Protein AF-A0A6J7PKW9-F1 (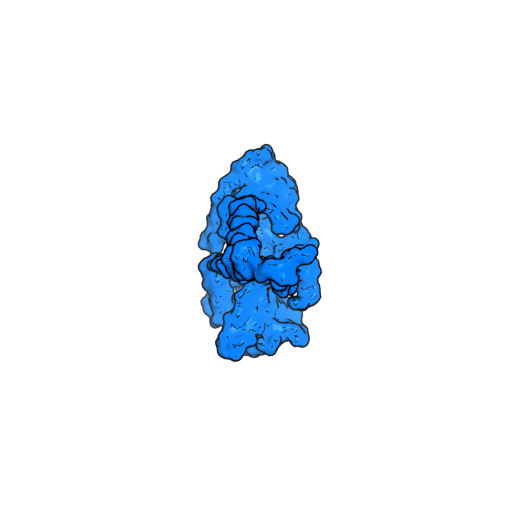afdb_monomer_lite)

Sequence (231 aa):
MPAFVASLATTDARPKTLVIRQEGPELNYFVSRGTDLALGEPDVVVPMPPELEDAIVGALSGTALTSSRIIGGYGIKYLFVKNPADPNLVRTIDGIGGFTRSSSTSSGVIWRVLAANPRVAMIASDGKISTLPSGSIGAQGEVETIGKISLGEKSDSGWKLLLNGQPVEISHNSNGVPQFILTEPGAINLLHDGTKRRALVSLELIALLAVIVLSLPAGRRRSEVPIEELV

pLDDT: mean 86.14, std 12.92, range [38.25, 97.31]

Foldseek 3Di:
DPPVQLVCCPDQLQAKEWEWEDDDPDIDIDIDSNDDDDVPDPPPCPDDQVLLVCLVVCQQVLNDQCSLVLCLLLRHFKYWYFPPHDPVSVVSNVPHPQWDWDDQDPGTTMTTGHPRARQKWDQAPVRDTDGFGADPFWGKDWFQGWFKIWGSHQDDPQKWKAFVNHTFDWDADPSRTIMTGGPHTTIMIIGGRCPVVVVVVVVVVVVVVVVVVVPPPDDDDPVRDPPVPVD

Radius of gyration: 23.97 Å; chains: 1; bounding box: 43×84×47 Å

Secondary structure (DSSP, 8-state):
--HHHHHHTTSTT--EEEEEEEETTEEEEEEE-SS---BTB--S--PPPHHHHHHHHHHHHT--TTHHHHHHHTTEEEEEEESSPPHHHHHHHHHSTTEEEEEEETTEEEEEETTPPPSEEEEETT--EEEPPEETTEEEEEESS-EEEEESS---TTEEEEETTEEE-EEE-TTS-EEEEESS-EEEEEEE--HHHHHHHHHHHHHHHHHHHHHSPPPPPGGGS-GGG--

Organism: NCBI:txid449393

Structure (mmCIF, N/CA/C/O backbone):
data_AF-A0A6J7PKW9-F1
#
_entry.id   AF-A0A6J7PKW9-F1
#
loop_
_atom_site.group_PDB
_atom_site.id
_atom_site.type_symbol
_atom_site.label_atom_id
_atom_site.label_alt_id
_atom_site.label_comp_id
_atom_site.label_asym_id
_atom_site.label_entity_id
_atom_site.label_seq_id
_atom_site.pdbx_PDB_ins_code
_atom_site.Cartn_x
_atom_site.Cartn_y
_atom_site.Cartn_z
_atom_site.occupancy
_atom_site.B_iso_or_equiv
_atom_site.auth_seq_id
_atom_site.auth_comp_id
_atom_site.auth_asym_id
_atom_site.auth_atom_id
_atom_site.pdbx_PDB_model_num
ATOM 1 N N . MET A 1 1 ? -14.266 -10.239 6.291 1.00 64.06 1 MET A N 1
ATOM 2 C CA . MET A 1 1 ? -14.031 -8.849 5.838 1.00 64.06 1 MET A CA 1
ATOM 3 C C . MET A 1 1 ? -15.228 -8.401 5.014 1.00 64.06 1 MET A C 1
ATOM 5 O O . MET A 1 1 ? -15.958 -9.263 4.540 1.00 64.06 1 MET A O 1
ATOM 9 N N . PRO A 1 2 ? -15.492 -7.095 4.838 1.00 64.00 2 PRO A N 1
ATOM 10 C CA . PRO A 1 2 ? -16.559 -6.658 3.938 1.00 64.00 2 PRO A CA 1
ATOM 11 C C . PRO A 1 2 ? -16.291 -7.094 2.487 1.00 64.00 2 PRO A C 1
ATOM 13 O O . PRO A 1 2 ? -15.166 -6.958 2.004 1.00 64.00 2 PRO A O 1
ATOM 16 N N . ALA A 1 3 ? -17.327 -7.548 1.773 1.00 67.06 3 ALA A N 1
ATOM 17 C CA . ALA A 1 3 ? -17.211 -8.101 0.416 1.00 67.06 3 ALA A CA 1
ATOM 18 C C . ALA A 1 3 ? -16.567 -7.137 -0.604 1.00 67.06 3 ALA A C 1
ATOM 20 O O . ALA A 1 3 ? -15.826 -7.566 -1.487 1.00 67.06 3 ALA A O 1
ATOM 21 N N . PHE A 1 4 ? -16.785 -5.825 -0.458 1.00 67.88 4 PHE A N 1
ATOM 22 C CA . PHE A 1 4 ? -16.190 -4.836 -1.361 1.00 67.88 4 PHE A CA 1
ATOM 23 C C . PHE A 1 4 ? -14.653 -4.799 -1.255 1.00 67.88 4 PHE A C 1
ATOM 25 O O . PHE A 1 4 ? -13.983 -4.621 -2.269 1.00 67.88 4 PHE A O 1
ATOM 32 N N . VAL A 1 5 ? -14.072 -5.025 -0.069 1.00 68.69 5 VAL A N 1
ATOM 33 C CA . VAL A 1 5 ? -12.608 -5.025 0.093 1.00 68.69 5 VAL A CA 1
ATOM 34 C C . VAL A 1 5 ? -11.979 -6.216 -0.624 1.00 68.69 5 VAL A C 1
ATOM 36 O O . VAL A 1 5 ? -10.939 -6.067 -1.263 1.00 68.69 5 VAL A O 1
ATOM 39 N N . ALA A 1 6 ? -12.642 -7.373 -0.583 1.00 69.06 6 ALA A N 1
ATOM 40 C CA . ALA A 1 6 ? -12.185 -8.564 -1.289 1.00 69.06 6 ALA A CA 1
ATOM 41 C C . ALA A 1 6 ? -12.185 -8.367 -2.812 1.00 69.06 6 ALA A C 1
ATOM 43 O O . ALA A 1 6 ? -11.213 -8.711 -3.477 1.00 69.06 6 ALA A O 1
ATOM 44 N N . SER A 1 7 ? -13.214 -7.713 -3.363 1.00 67.94 7 SER A N 1
ATOM 45 C CA . SER A 1 7 ? -13.258 -7.391 -4.800 1.00 67.94 7 SER A CA 1
ATOM 46 C C . SER A 1 7 ? -12.187 -6.389 -5.254 1.00 67.94 7 SER A C 1
ATOM 48 O O . SER A 1 7 ? -11.799 -6.373 -6.417 1.00 67.94 7 SER A O 1
ATOM 50 N N . LEU A 1 8 ? -11.675 -5.547 -4.350 1.00 67.94 8 LEU A N 1
ATOM 51 C CA . LEU A 1 8 ? -10.641 -4.568 -4.691 1.00 67.94 8 LEU A CA 1
ATOM 52 C C . LEU A 1 8 ? -9.255 -5.214 -4.809 1.00 67.94 8 LEU A C 1
ATOM 54 O O . LEU A 1 8 ? -8.433 -4.766 -5.609 1.00 67.94 8 LEU A O 1
ATOM 58 N N . ALA A 1 9 ? -9.006 -6.296 -4.072 1.00 67.62 9 ALA A N 1
ATOM 59 C CA . ALA A 1 9 ? -7.747 -7.039 -4.086 1.00 67.62 9 ALA A CA 1
ATOM 60 C C . ALA A 1 9 ? -7.401 -7.696 -5.428 1.00 67.62 9 ALA A C 1
ATOM 62 O O . ALA A 1 9 ? -6.235 -8.036 -5.663 1.00 67.62 9 ALA A O 1
ATOM 63 N N . THR A 1 10 ? -8.406 -7.885 -6.285 1.00 70.06 10 THR A N 1
ATOM 64 C CA . THR A 1 10 ? -8.284 -8.499 -7.613 1.00 70.06 10 THR A CA 1
ATOM 65 C C . THR A 1 10 ? -8.104 -7.473 -8.733 1.00 70.06 10 THR A C 1
ATOM 67 O O . THR A 1 10 ? -7.928 -7.867 -9.878 1.00 70.06 10 THR A O 1
ATOM 70 N N . THR A 1 11 ? -8.151 -6.170 -8.429 1.00 77.00 11 THR A N 1
ATOM 71 C CA . THR A 1 11 ? -7.876 -5.098 -9.404 1.00 77.00 11 THR A CA 1
ATOM 72 C C . THR A 1 11 ? -6.376 -4.924 -9.625 1.00 77.00 11 THR A C 1
ATOM 74 O O . THR A 1 11 ? -5.604 -5.177 -8.710 1.00 77.00 11 THR A O 1
ATOM 77 N N . ASP A 1 12 ? -5.948 -4.391 -10.770 1.00 76.75 12 ASP A N 1
ATOM 78 C CA . ASP A 1 12 ? -4.523 -4.158 -11.082 1.00 76.75 12 ASP A CA 1
ATOM 79 C C . ASP A 1 12 ? -3.773 -3.334 -10.018 1.00 76.75 12 ASP A C 1
ATOM 81 O O . ASP A 1 12 ? -2.596 -3.576 -9.729 1.00 76.75 12 ASP A O 1
ATOM 85 N N . ALA A 1 13 ? -4.480 -2.388 -9.388 1.00 78.31 13 ALA A N 1
ATOM 86 C CA . ALA A 1 13 ? -3.946 -1.514 -8.347 1.00 78.31 13 ALA A CA 1
ATOM 87 C C . ALA A 1 13 ? -3.726 -2.215 -6.993 1.00 78.31 13 ALA A C 1
ATOM 89 O O . ALA A 1 13 ? -2.980 -1.685 -6.167 1.00 78.31 13 ALA A O 1
ATOM 90 N N . ARG A 1 14 ? -4.394 -3.358 -6.755 1.00 83.00 14 ARG A N 1
ATOM 91 C CA . ARG A 1 14 ? -4.343 -4.193 -5.535 1.00 83.00 14 ARG A CA 1
ATOM 92 C C . ARG A 1 14 ? -4.202 -3.394 -4.230 1.00 83.00 14 ARG A C 1
ATOM 94 O O . ARG A 1 14 ? -3.231 -3.592 -3.494 1.00 83.00 14 ARG A O 1
ATOM 101 N N . PRO A 1 15 ? -5.131 -2.463 -3.942 1.00 85.44 15 PRO A N 1
ATOM 102 C CA . PRO A 1 15 ? -5.038 -1.608 -2.769 1.00 85.44 15 PRO A CA 1
ATOM 103 C C . PRO A 1 15 ? -5.080 -2.414 -1.470 1.00 85.44 15 PRO A C 1
ATOM 105 O O . PRO A 1 15 ? -5.837 -3.378 -1.345 1.00 85.44 15 PRO A O 1
ATOM 108 N N . LYS A 1 16 ? -4.328 -1.957 -0.467 1.00 90.88 16 LYS A N 1
ATOM 109 C CA . LYS A 1 16 ? -4.417 -2.485 0.897 1.00 90.88 16 LYS A CA 1
ATOM 110 C C . LYS A 1 16 ? -5.485 -1.753 1.702 1.00 90.88 16 LYS A C 1
ATOM 112 O O . LYS A 1 16 ? -5.825 -0.600 1.416 1.00 90.88 16 LYS A O 1
ATOM 117 N N . THR A 1 17 ? -5.984 -2.425 2.731 1.00 90.31 17 THR A N 1
ATOM 118 C CA . THR A 1 17 ? -6.939 -1.869 3.693 1.00 90.31 17 THR A CA 1
ATOM 119 C C . THR A 1 17 ? -6.381 -1.995 5.099 1.00 90.31 17 THR A C 1
ATOM 121 O O . THR A 1 17 ? -6.029 -3.093 5.518 1.00 90.31 17 THR A O 1
ATOM 124 N N . LEU A 1 18 ? -6.322 -0.887 5.833 1.00 92.75 18 LEU A N 1
ATOM 125 C CA . LEU A 1 18 ? -6.063 -0.901 7.267 1.00 92.75 18 LEU A CA 1
ATOM 126 C C . LEU A 1 18 ? -7.361 -1.271 7.982 1.00 92.75 18 LEU A C 1
ATOM 128 O O . LEU A 1 18 ? -8.346 -0.538 7.904 1.00 92.75 18 LEU A O 1
ATOM 132 N N . VAL A 1 19 ? -7.372 -2.417 8.646 1.00 91.06 19 VAL A N 1
ATOM 133 C CA . VAL A 1 19 ? -8.505 -2.893 9.435 1.00 91.06 19 VAL A CA 1
ATOM 134 C C . VAL A 1 19 ? -8.232 -2.576 10.894 1.00 91.06 19 VAL A C 1
ATOM 136 O O . VAL A 1 19 ? -7.174 -2.917 11.408 1.00 91.06 19 VAL A O 1
ATOM 139 N N . ILE A 1 20 ? -9.194 -1.933 11.546 1.00 92.00 20 ILE A N 1
ATOM 140 C CA . ILE A 1 20 ? -9.132 -1.519 12.945 1.00 92.00 20 ILE A CA 1
ATOM 141 C C . ILE A 1 20 ? -10.295 -2.183 13.675 1.00 92.00 20 ILE A C 1
ATOM 143 O O . ILE A 1 20 ? -11.435 -2.190 13.198 1.00 92.00 20 ILE A O 1
ATOM 147 N N . ARG A 1 21 ? -10.003 -2.753 14.835 1.00 90.19 21 ARG A N 1
ATOM 148 C CA . ARG A 1 21 ? -10.955 -3.400 15.725 1.00 90.19 21 ARG A CA 1
ATOM 149 C C . ARG A 1 21 ? -10.722 -2.884 17.133 1.00 90.19 21 ARG A C 1
ATOM 151 O O . ARG A 1 21 ? -9.587 -2.7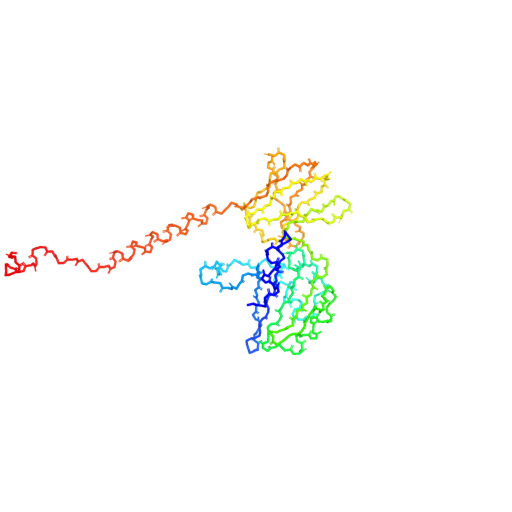65 17.573 1.00 90.19 21 ARG A O 1
ATOM 158 N N . GLN A 1 22 ? -11.811 -2.645 17.839 1.00 85.94 22 GLN A N 1
ATOM 159 C CA . GLN A 1 22 ? -11.770 -2.360 19.258 1.00 85.94 22 GLN A CA 1
ATOM 160 C C . GLN A 1 22 ? -12.078 -3.622 20.061 1.00 85.94 22 GLN A C 1
ATOM 162 O O . GLN A 1 22 ? -13.068 -4.306 19.789 1.00 85.94 22 GLN A O 1
ATOM 167 N N . GLU A 1 23 ? -11.229 -3.923 21.038 1.00 85.62 23 GLU A N 1
ATOM 168 C CA . GLU A 1 23 ? -11.392 -5.017 21.993 1.00 85.62 23 GLU A CA 1
ATOM 169 C C . GLU A 1 23 ? -11.310 -4.431 23.406 1.00 85.62 23 GLU A C 1
ATOM 171 O O . GLU A 1 23 ? -10.246 -4.256 23.991 1.00 85.62 23 GLU A O 1
ATOM 176 N N . GLY A 1 24 ? -12.470 -4.037 23.941 1.00 84.25 24 GLY A N 1
ATOM 177 C CA . GLY A 1 24 ? -12.539 -3.305 25.206 1.00 84.25 24 GLY A CA 1
ATOM 178 C C . GLY A 1 24 ? -11.855 -1.928 25.102 1.00 84.25 24 GLY A C 1
ATOM 179 O O . GLY A 1 24 ? -12.249 -1.136 24.239 1.00 84.25 24 GLY A O 1
ATOM 180 N N . PRO A 1 25 ? -10.879 -1.606 25.975 1.00 83.19 25 PRO A N 1
ATOM 181 C CA . PRO A 1 25 ? -10.115 -0.361 25.891 1.00 83.19 25 PRO A CA 1
ATOM 182 C C . PRO A 1 25 ? -8.997 -0.401 24.835 1.00 83.19 25 PRO A C 1
ATOM 184 O O . PRO A 1 25 ? -8.427 0.642 24.526 1.00 83.19 25 PRO A O 1
ATOM 187 N N . GLU A 1 26 ? -8.667 -1.576 24.294 1.00 86.00 26 GLU A N 1
ATOM 188 C CA . GLU A 1 26 ? -7.558 -1.751 23.359 1.00 86.00 26 GLU A CA 1
ATOM 189 C C . GLU A 1 26 ? -8.015 -1.606 21.902 1.00 86.00 26 GLU A C 1
ATOM 191 O O . GLU A 1 26 ? -9.120 -2.007 21.515 1.00 86.00 26 GLU A O 1
ATOM 196 N N . LEU A 1 27 ? -7.142 -1.025 21.076 1.00 88.19 27 LEU A N 1
ATOM 197 C CA . LEU A 1 27 ? -7.324 -0.909 19.633 1.00 88.19 27 LEU A CA 1
ATOM 198 C C . LEU A 1 27 ? -6.326 -1.819 18.925 1.00 88.19 27 LEU A C 1
ATOM 200 O O . LEU A 1 27 ? -5.127 -1.554 18.913 1.00 88.19 27 LEU A O 1
ATOM 204 N N . ASN A 1 28 ? -6.853 -2.848 18.271 1.00 89.31 28 ASN A N 1
ATOM 205 C CA . ASN A 1 28 ? -6.093 -3.776 17.451 1.00 89.31 28 ASN A CA 1
ATOM 206 C C . ASN A 1 28 ? -6.225 -3.384 15.981 1.00 89.31 28 ASN A C 1
ATOM 208 O O . ASN A 1 28 ? -7.318 -3.079 15.495 1.00 89.31 28 ASN A O 1
ATOM 212 N N . TYR A 1 29 ? -5.119 -3.396 15.243 1.00 90.06 29 TYR A N 1
ATOM 213 C CA . TYR A 1 29 ? -5.124 -3.055 13.827 1.00 90.06 29 TYR A CA 1
ATOM 214 C C . TYR A 1 29 ? -4.163 -3.922 13.022 1.00 90.06 29 TYR A C 1
ATOM 216 O O . TYR A 1 29 ? -3.139 -4.384 13.514 1.00 90.06 29 TYR A O 1
ATOM 224 N N . PHE A 1 30 ? -4.504 -4.138 11.754 1.00 87.56 30 PHE A N 1
ATOM 225 C CA . PHE A 1 30 ? -3.672 -4.875 10.808 1.00 87.56 30 PHE A CA 1
ATOM 226 C C . PHE A 1 30 ? -3.925 -4.401 9.377 1.00 87.56 30 PHE A C 1
ATOM 228 O O . PHE A 1 30 ? -4.963 -3.814 9.062 1.00 87.56 30 PHE A O 1
ATOM 235 N N . VAL A 1 31 ? -2.977 -4.667 8.480 1.00 88.81 31 VAL A N 1
ATOM 236 C CA . VAL A 1 31 ? -3.097 -4.309 7.062 1.00 88.81 31 VAL A CA 1
ATOM 237 C C . VAL A 1 31 ? -3.478 -5.545 6.255 1.00 88.81 31 VAL A C 1
ATOM 239 O O . VAL A 1 31 ? -2.692 -6.478 6.129 1.00 88.81 31 VAL A O 1
ATOM 242 N N . SER A 1 32 ? -4.669 -5.529 5.661 1.00 85.75 32 SER A N 1
ATOM 243 C CA . SER A 1 32 ? -5.166 -6.592 4.787 1.00 85.75 32 SER A CA 1
ATOM 244 C C . SER A 1 32 ? -4.953 -6.278 3.305 1.00 85.75 32 SER A C 1
ATOM 246 O O . SER A 1 32 ? -5.013 -5.124 2.867 1.00 85.75 32 SER A O 1
ATOM 248 N N . ARG A 1 33 ? -4.774 -7.342 2.516 1.00 79.56 33 ARG A N 1
ATOM 249 C CA . ARG A 1 33 ? -4.762 -7.335 1.045 1.00 79.56 33 ARG A CA 1
ATOM 250 C C . ARG A 1 33 ? -6.065 -7.858 0.438 1.00 79.56 33 ARG A C 1
ATOM 252 O O . ARG A 1 33 ? -6.061 -8.242 -0.722 1.00 79.56 33 ARG A O 1
ATOM 259 N N . GLY A 1 34 ? -7.151 -7.894 1.211 1.00 66.38 34 GLY A N 1
ATOM 260 C CA . GLY A 1 34 ? -8.497 -8.286 0.783 1.00 66.38 34 GLY A CA 1
ATOM 261 C C . GLY A 1 34 ? -8.799 -9.785 0.787 1.00 66.38 34 GLY A C 1
ATOM 262 O O . GLY A 1 34 ? -9.872 -10.172 0.335 1.00 66.38 34 GLY A O 1
ATOM 263 N N . THR A 1 35 ? -7.929 -10.622 1.348 1.00 59.19 35 THR A N 1
ATOM 264 C CA . THR A 1 35 ? -8.329 -11.943 1.850 1.00 59.19 35 THR A CA 1
ATOM 265 C C . THR A 1 35 ? -8.771 -11.824 3.309 1.00 59.19 35 THR A C 1
ATOM 267 O O . THR A 1 35 ? -8.283 -10.968 4.056 1.00 59.19 35 THR A O 1
ATOM 270 N N . ASP A 1 36 ? -9.758 -12.635 3.696 1.00 51.03 36 ASP A N 1
ATOM 271 C CA . ASP A 1 36 ? -9.995 -12.902 5.112 1.00 51.03 36 ASP A CA 1
ATOM 272 C C . ASP A 1 36 ? -8.804 -13.687 5.658 1.00 51.03 36 ASP A C 1
ATOM 274 O O . ASP A 1 36 ? -8.312 -14.572 4.962 1.00 51.03 36 ASP A O 1
ATOM 278 N N . LEU A 1 37 ? -8.365 -13.350 6.878 1.00 50.66 37 LEU A N 1
ATOM 279 C CA . LEU A 1 37 ? -7.307 -14.062 7.600 1.00 50.66 37 LEU A CA 1
ATOM 280 C C . LEU A 1 37 ? -7.593 -15.568 7.544 1.00 50.66 37 LEU A C 1
ATOM 282 O O . LEU A 1 37 ? -8.514 -16.054 8.204 1.00 50.66 37 LEU A O 1
ATOM 286 N N . ALA A 1 38 ? -6.835 -16.292 6.726 1.00 42.09 38 ALA A N 1
ATOM 287 C CA . ALA A 1 38 ? -6.933 -17.740 6.626 1.00 42.09 38 ALA A CA 1
ATOM 288 C C . ALA A 1 38 ? -5.864 -18.381 7.515 1.00 42.09 38 ALA A C 1
ATOM 290 O O . ALA A 1 38 ? -4.719 -17.932 7.555 1.00 42.09 38 ALA A O 1
ATOM 291 N N . LEU A 1 39 ? -6.221 -19.457 8.221 1.00 38.25 39 LEU A N 1
ATOM 292 C CA . LEU A 1 39 ? -5.254 -20.265 8.966 1.00 38.25 39 LEU A CA 1
ATOM 293 C C . LEU A 1 39 ? -4.167 -20.762 7.996 1.00 38.25 39 LEU A C 1
ATOM 295 O O . LEU A 1 39 ? -4.470 -21.471 7.038 1.00 38.25 39 LEU A O 1
ATOM 299 N N . GLY A 1 40 ? -2.914 -20.361 8.230 1.00 41.34 40 GLY A N 1
ATOM 300 C CA . GLY A 1 40 ? -1.774 -20.661 7.354 1.00 41.34 40 GLY A CA 1
ATOM 301 C C . GLY A 1 40 ? -1.336 -19.509 6.440 1.00 41.34 40 GLY A C 1
ATOM 302 O O . GLY A 1 40 ? -0.277 -19.611 5.816 1.00 41.34 40 GLY A O 1
ATOM 303 N N . GLU A 1 41 ? -2.072 -18.392 6.387 1.00 43.34 41 GLU A N 1
ATOM 304 C CA . GLU A 1 41 ? -1.477 -17.134 5.934 1.00 43.34 41 GLU A CA 1
ATOM 305 C C . GLU A 1 41 ? -0.403 -16.711 6.943 1.00 43.34 41 GLU A C 1
ATOM 307 O O . GLU A 1 41 ? -0.539 -16.962 8.143 1.00 43.34 41 GLU A O 1
ATOM 312 N N . PRO A 1 42 ? 0.705 -16.116 6.479 1.00 43.06 42 PRO A N 1
ATOM 313 C CA . PRO A 1 42 ? 1.801 -15.719 7.338 1.00 43.06 42 PRO A CA 1
ATOM 314 C C . PRO A 1 42 ? 1.409 -14.504 8.181 1.00 43.06 42 PRO A C 1
ATOM 316 O O . PRO A 1 42 ? 1.922 -13.412 7.968 1.00 43.06 42 PRO A O 1
ATOM 319 N N . ASP A 1 43 ? 0.561 -14.716 9.178 1.00 43.41 43 ASP A N 1
ATOM 320 C CA . ASP A 1 43 ? 0.387 -13.826 10.321 1.00 43.41 43 ASP A CA 1
ATOM 321 C C . ASP A 1 43 ? 1.474 -14.116 11.371 1.00 43.41 43 ASP A C 1
ATOM 323 O O . ASP A 1 43 ? 1.253 -14.223 12.572 1.00 43.41 43 ASP A O 1
ATOM 327 N N . VAL A 1 44 ? 2.699 -14.306 10.875 1.00 42.72 44 VAL A N 1
ATOM 328 C CA . VAL A 1 44 ? 3.908 -14.352 11.688 1.00 42.72 44 VAL A CA 1
ATOM 329 C C . VAL A 1 44 ? 4.518 -12.972 11.569 1.00 42.72 44 VAL A C 1
ATOM 331 O O . VAL A 1 44 ? 5.328 -12.731 10.676 1.00 42.72 44 VAL A O 1
ATOM 334 N N . VAL A 1 45 ? 4.011 -12.071 12.417 1.00 48.03 45 VAL A N 1
ATOM 335 C CA . VAL A 1 45 ? 4.619 -10.828 12.919 1.00 48.03 45 VAL A CA 1
ATOM 336 C C . VAL A 1 45 ? 5.810 -10.372 12.079 1.00 48.03 45 VAL A C 1
ATOM 338 O O . VAL A 1 45 ? 6.966 -10.443 12.491 1.00 48.03 45 VAL A O 1
ATOM 341 N N . VAL A 1 46 ? 5.539 -9.915 10.858 1.00 56.44 46 VAL A N 1
ATOM 342 C CA . VAL A 1 46 ? 6.508 -9.089 10.153 1.00 56.44 46 VAL A CA 1
ATOM 343 C C . VAL A 1 46 ? 6.344 -7.711 10.780 1.00 56.44 46 VAL A C 1
ATOM 345 O O . VAL A 1 46 ? 5.269 -7.133 10.613 1.00 56.44 46 VAL A O 1
ATOM 348 N N . PRO A 1 47 ? 7.358 -7.176 11.492 1.00 70.06 47 PRO A N 1
ATOM 349 C CA . PRO A 1 47 ? 7.205 -5.910 12.195 1.00 70.06 47 PRO A CA 1
ATOM 350 C C . PRO A 1 47 ? 6.730 -4.839 11.223 1.00 70.06 47 PRO A C 1
ATOM 352 O O . PRO A 1 47 ? 7.283 -4.727 10.115 1.00 70.06 47 PRO A O 1
ATOM 355 N N . MET A 1 48 ? 5.689 -4.105 11.605 1.00 84.81 48 MET A N 1
ATOM 356 C CA . MET A 1 48 ? 5.226 -2.973 10.822 1.00 84.81 48 MET A CA 1
ATOM 357 C C . MET A 1 48 ? 6.381 -1.967 10.696 1.00 84.81 48 MET A C 1
ATOM 359 O O . MET A 1 48 ? 7.168 -1.833 11.632 1.00 84.81 48 MET A O 1
ATOM 363 N N . PRO A 1 49 ? 6.564 -1.310 9.539 1.00 89.94 49 PRO A N 1
ATOM 364 C CA . PRO A 1 49 ? 7.519 -0.214 9.454 1.00 89.94 49 PRO A CA 1
ATOM 365 C C . PRO A 1 49 ? 7.185 0.842 10.521 1.00 89.94 49 PRO A C 1
ATOM 367 O O . PRO A 1 49 ? 6.014 1.233 10.580 1.00 89.94 49 PRO A O 1
ATOM 370 N N . PRO A 1 50 ? 8.154 1.304 11.333 1.00 91.62 50 PRO A N 1
ATOM 371 C CA . PRO A 1 50 ? 7.894 2.264 12.407 1.00 91.62 50 PRO A CA 1
ATOM 372 C C . PRO A 1 50 ? 7.174 3.521 11.915 1.00 91.62 50 PRO A C 1
ATOM 374 O O . PRO A 1 50 ? 6.231 3.988 12.536 1.00 91.62 50 PRO A O 1
ATOM 377 N N . GLU A 1 51 ? 7.525 4.011 10.724 1.00 92.88 51 GLU A N 1
ATOM 378 C CA . GLU A 1 51 ? 6.906 5.197 10.131 1.00 92.88 51 GLU A CA 1
ATOM 379 C C . GLU A 1 51 ? 5.426 4.976 9.789 1.00 92.88 51 GLU A C 1
ATOM 381 O O . GLU A 1 51 ? 4.618 5.904 9.854 1.00 92.88 51 GLU A O 1
ATOM 386 N N . LEU A 1 52 ? 5.059 3.750 9.398 1.00 93.62 52 LEU A N 1
ATOM 387 C CA . LEU A 1 52 ? 3.665 3.387 9.158 1.00 93.62 52 LEU A CA 1
ATOM 388 C C . LEU A 1 52 ? 2.911 3.225 10.479 1.00 93.62 52 LEU A C 1
ATOM 390 O O . LEU A 1 52 ? 1.770 3.671 10.577 1.00 93.62 52 LEU A O 1
ATOM 394 N N . GLU A 1 53 ? 3.540 2.598 11.468 1.00 92.75 53 GLU A N 1
ATOM 395 C CA . GLU A 1 53 ? 2.974 2.404 12.801 1.00 92.75 53 GLU A CA 1
ATOM 396 C C . GLU A 1 53 ? 2.669 3.750 13.472 1.00 92.75 53 GLU A C 1
ATOM 398 O O . GLU A 1 53 ? 1.521 4.008 13.836 1.00 92.75 53 GLU A O 1
ATOM 403 N N . ASP A 1 54 ? 3.641 4.662 13.495 1.00 93.75 54 ASP A N 1
ATOM 404 C CA . ASP A 1 54 ? 3.491 6.022 14.018 1.00 93.75 54 ASP A CA 1
ATOM 405 C C . ASP A 1 54 ? 2.384 6.793 13.292 1.00 93.75 54 ASP A C 1
ATOM 407 O O . ASP A 1 54 ? 1.572 7.483 13.913 1.00 93.75 54 ASP A O 1
ATOM 411 N N . ALA A 1 55 ? 2.295 6.654 11.965 1.00 95.00 55 ALA A N 1
ATOM 412 C CA . ALA A 1 55 ? 1.239 7.286 11.184 1.00 95.00 55 ALA A CA 1
ATOM 413 C C . ALA A 1 55 ? -0.151 6.728 11.523 1.00 95.00 55 ALA A C 1
ATOM 415 O O . ALA A 1 55 ? -1.121 7.491 11.556 1.00 95.00 55 ALA A O 1
ATOM 416 N N . ILE A 1 56 ? -0.265 5.421 11.773 1.00 94.75 56 ILE A N 1
ATOM 417 C CA . ILE A 1 56 ? -1.518 4.779 12.181 1.00 94.75 56 ILE A CA 1
ATOM 418 C C . ILE A 1 56 ? -1.901 5.238 13.581 1.00 94.75 56 ILE A C 1
ATOM 420 O O . ILE A 1 56 ? -3.000 5.756 13.754 1.00 94.75 56 ILE A O 1
ATOM 424 N N . VAL A 1 57 ? -1.003 5.136 14.560 1.00 93.69 57 VAL A N 1
ATOM 425 C CA . VAL A 1 57 ? -1.251 5.595 15.934 1.00 93.69 57 VAL A CA 1
ATOM 426 C C . VAL A 1 57 ? -1.615 7.081 15.950 1.00 93.69 57 VAL A C 1
ATOM 428 O O . VAL A 1 57 ? -2.593 7.483 16.585 1.00 93.69 57 VAL A O 1
ATOM 431 N N . GLY A 1 58 ? -0.901 7.901 15.180 1.00 93.31 58 GLY A N 1
ATOM 432 C CA . GLY A 1 58 ? -1.197 9.317 14.992 1.00 93.31 58 GLY A CA 1
ATOM 433 C C . GLY A 1 58 ? -2.580 9.582 14.384 1.00 93.31 58 GLY A C 1
ATOM 434 O O . GLY A 1 58 ? -3.262 10.521 14.795 1.00 93.31 58 GLY A O 1
ATOM 435 N N . ALA A 1 59 ? -3.037 8.734 13.455 1.00 93.44 59 ALA A N 1
ATOM 436 C CA . ALA A 1 59 ? -4.380 8.828 12.883 1.00 93.44 59 ALA A CA 1
ATOM 437 C C . ALA A 1 59 ? -5.467 8.394 13.874 1.00 93.44 59 ALA A C 1
ATOM 439 O O . ALA A 1 59 ? -6.515 9.024 13.965 1.00 93.44 59 ALA A O 1
ATOM 440 N N . LEU A 1 60 ? -5.234 7.323 14.631 1.00 91.81 60 LEU A N 1
ATOM 441 C CA . LEU A 1 60 ? -6.202 6.824 15.610 1.00 91.81 60 LEU A CA 1
ATOM 442 C C . LEU A 1 60 ? -6.341 7.773 16.809 1.00 91.81 60 LEU A C 1
ATOM 444 O O . LEU A 1 60 ? -7.424 7.892 17.376 1.00 91.81 60 LEU A O 1
ATOM 448 N N . SER A 1 61 ? -5.264 8.479 17.161 1.00 90.19 61 SER A N 1
ATOM 449 C CA . SER A 1 61 ? -5.236 9.474 18.242 1.00 90.19 61 SER A CA 1
ATOM 450 C C . SER A 1 61 ? -5.613 10.893 17.804 1.00 90.19 61 SER A C 1
ATOM 452 O O . SER A 1 61 ? -5.807 11.753 18.660 1.00 90.19 61 SER A O 1
ATOM 454 N N . GLY A 1 62 ? -5.720 11.170 16.499 1.00 87.31 62 GLY A N 1
ATOM 455 C CA . GLY A 1 62 ? -6.041 12.512 15.997 1.00 87.31 62 GLY A CA 1
ATOM 456 C C . GLY A 1 62 ? -4.886 13.514 16.053 1.00 87.31 62 GLY A C 1
ATOM 457 O O . GLY A 1 62 ? -5.116 14.712 15.913 1.00 87.31 62 GLY A O 1
ATOM 458 N N . THR A 1 63 ? -3.656 13.056 16.284 1.00 82.75 63 THR A N 1
ATOM 459 C CA . THR A 1 63 ? -2.505 13.923 16.588 1.00 82.75 63 THR A CA 1
ATOM 460 C C . THR A 1 63 ? -1.640 14.248 15.370 1.00 82.75 63 THR A C 1
ATOM 462 O O . THR A 1 63 ? -0.918 15.244 15.377 1.00 82.75 63 THR A O 1
ATOM 465 N N . ALA A 1 64 ? -1.708 13.443 14.306 1.00 76.19 64 ALA A N 1
ATOM 466 C CA . ALA A 1 64 ? -0.767 13.530 13.192 1.00 76.19 64 ALA A CA 1
ATOM 467 C C . ALA A 1 64 ? -1.392 14.090 11.901 1.00 76.19 64 ALA A C 1
ATOM 469 O O . ALA A 1 64 ? -2.256 13.486 11.267 1.00 76.19 64 ALA A O 1
ATOM 470 N N . LEU A 1 65 ? -0.871 15.241 11.458 1.00 79.38 65 LEU A N 1
ATOM 471 C CA . LEU A 1 65 ? -1.323 15.963 10.257 1.00 79.38 65 LEU A CA 1
ATOM 472 C C . LEU A 1 65 ? -0.954 15.266 8.934 1.00 79.38 65 LEU A C 1
ATOM 474 O O . LEU A 1 65 ? -1.538 15.562 7.894 1.00 79.38 65 LEU A O 1
ATOM 478 N N . THR A 1 66 ? 0.029 14.361 8.948 1.00 89.31 66 THR A N 1
ATOM 479 C CA . THR A 1 66 ? 0.582 13.712 7.745 1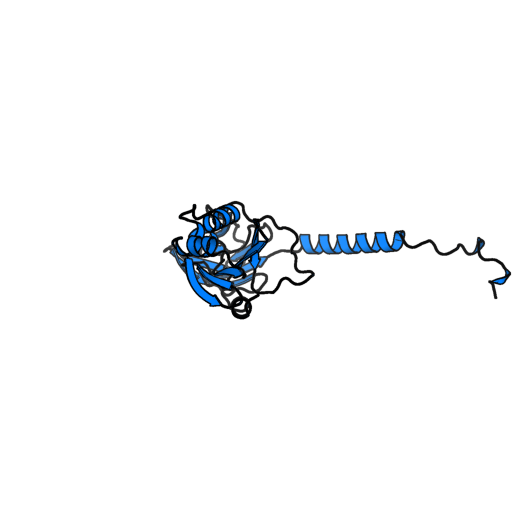.00 89.31 66 THR A CA 1
ATOM 480 C C . THR A 1 66 ? 0.216 12.232 7.618 1.00 89.31 66 THR A C 1
ATOM 482 O O . THR A 1 66 ? 0.632 11.590 6.648 1.00 89.31 66 THR A O 1
ATOM 485 N N . SER A 1 67 ? -0.588 11.688 8.540 1.00 94.06 67 SER A N 1
ATOM 486 C CA . SER A 1 67 ? -0.906 10.256 8.589 1.00 94.06 67 SER A CA 1
ATOM 487 C C . SER A 1 67 ? -1.493 9.721 7.292 1.00 94.06 67 SER A C 1
ATOM 489 O O . SER A 1 67 ? -1.050 8.686 6.799 1.00 94.06 67 SER A O 1
ATOM 491 N N . SER A 1 68 ? -2.449 10.436 6.695 1.00 94.06 68 SER A N 1
ATOM 492 C CA . SER A 1 68 ? -3.089 10.026 5.441 1.00 94.06 68 SER A CA 1
ATOM 493 C C . SER A 1 68 ? -2.082 9.893 4.296 1.00 94.06 68 SER A C 1
ATOM 495 O O . SER A 1 68 ? -2.139 8.925 3.538 1.00 94.06 68 SER A O 1
ATOM 497 N N . ARG A 1 69 ? -1.094 10.795 4.217 1.00 94.25 69 ARG A N 1
ATOM 498 C CA . ARG A 1 69 ? -0.026 10.746 3.209 1.00 94.25 69 ARG A CA 1
ATOM 499 C C . ARG A 1 69 ? 0.904 9.553 3.414 1.00 94.25 69 ARG A C 1
ATOM 501 O O . ARG A 1 69 ? 1.275 8.905 2.440 1.00 94.25 69 ARG A O 1
ATOM 508 N N . ILE A 1 70 ? 1.296 9.266 4.656 1.00 95.31 70 ILE A N 1
ATOM 509 C CA . ILE A 1 70 ? 2.194 8.142 4.962 1.00 95.31 70 ILE A CA 1
ATOM 510 C C . ILE A 1 70 ? 1.470 6.815 4.704 1.00 95.31 70 ILE A C 1
ATOM 512 O O . ILE A 1 70 ? 1.956 6.000 3.922 1.00 95.31 70 ILE A O 1
ATOM 516 N N . ILE A 1 71 ? 0.266 6.645 5.257 1.00 95.50 71 ILE A N 1
ATOM 517 C CA . ILE A 1 71 ? -0.588 5.462 5.062 1.00 95.50 71 ILE A CA 1
ATOM 518 C C . ILE A 1 71 ? -0.853 5.227 3.565 1.00 95.50 71 ILE A C 1
ATOM 520 O O . ILE A 1 71 ? -0.648 4.121 3.058 1.00 95.50 71 ILE A O 1
ATOM 524 N N . GLY A 1 72 ? -1.225 6.278 2.830 1.00 95.12 72 GLY A N 1
ATOM 525 C CA . GLY A 1 72 ? -1.440 6.219 1.385 1.00 95.12 72 GLY A CA 1
ATOM 526 C C . GLY A 1 72 ? -0.173 5.900 0.586 1.00 95.12 72 GLY A C 1
ATOM 527 O O . GLY A 1 72 ? -0.243 5.172 -0.405 1.00 95.12 72 GLY A O 1
ATOM 528 N N . GLY A 1 73 ? 0.994 6.378 1.027 1.00 94.44 73 GLY A N 1
ATOM 529 C CA . GLY A 1 73 ? 2.293 6.065 0.425 1.00 94.44 73 GLY A CA 1
ATOM 530 C C . GLY A 1 73 ? 2.664 4.585 0.536 1.00 94.44 73 GLY A C 1
ATOM 531 O O . GLY A 1 73 ? 3.248 4.026 -0.389 1.00 94.44 73 GLY A O 1
ATOM 532 N N . TYR A 1 74 ? 2.227 3.929 1.611 1.00 94.19 74 TYR A N 1
ATOM 533 C CA . TYR A 1 74 ? 2.316 2.481 1.785 1.00 94.19 74 TYR A CA 1
ATOM 534 C C . TYR A 1 74 ? 1.274 1.697 0.972 1.00 94.19 74 TYR A C 1
ATOM 536 O O . TYR A 1 74 ? 1.131 0.496 1.182 1.00 94.19 74 TYR A O 1
ATOM 544 N N . GLY A 1 75 ? 0.535 2.324 0.053 1.00 92.81 75 GLY A N 1
ATOM 545 C CA . GLY A 1 75 ? -0.458 1.656 -0.795 1.00 92.81 75 GLY A CA 1
ATOM 546 C C . GLY A 1 75 ? -1.746 1.261 -0.066 1.00 92.81 75 GLY A C 1
ATOM 547 O O . GLY A 1 75 ? -2.511 0.420 -0.550 1.00 92.81 75 GLY A O 1
ATOM 548 N N . ILE A 1 76 ? -1.985 1.823 1.122 1.00 94.12 76 ILE A N 1
ATOM 549 C CA . ILE A 1 76 ? -3.222 1.620 1.875 1.00 94.12 76 ILE A CA 1
ATOM 550 C C . ILE A 1 76 ? -4.238 2.647 1.384 1.00 94.12 76 ILE A C 1
ATOM 552 O O . ILE A 1 76 ? -4.110 3.844 1.625 1.00 94.12 76 ILE A O 1
ATOM 556 N N . LYS A 1 77 ? -5.260 2.168 0.675 1.00 93.50 77 LYS A N 1
ATOM 557 C CA . LYS A 1 77 ? -6.283 3.019 0.053 1.00 93.50 77 LYS A CA 1
ATOM 558 C C . LYS A 1 77 ? -7.530 3.164 0.913 1.00 93.50 77 LYS A C 1
ATOM 560 O O . LYS A 1 77 ? -8.297 4.107 0.712 1.00 93.50 77 LYS A O 1
ATOM 565 N N . TYR A 1 78 ? -7.735 2.248 1.856 1.00 92.88 78 TYR A N 1
ATOM 566 C CA . TYR A 1 78 ? -8.920 2.226 2.702 1.00 92.88 78 TYR A CA 1
ATOM 567 C C . TYR A 1 78 ? -8.570 2.010 4.168 1.00 92.88 78 TYR A C 1
ATOM 569 O O . TYR A 1 78 ? -7.657 1.252 4.494 1.00 92.88 78 TYR A O 1
ATOM 577 N N . LEU A 1 79 ? -9.340 2.652 5.039 1.00 93.94 79 LEU A N 1
ATOM 578 C CA . LEU A 1 79 ? -9.423 2.337 6.459 1.00 93.94 79 LEU A CA 1
ATOM 579 C C . LEU A 1 79 ? -10.794 1.720 6.709 1.00 93.94 79 LEU A C 1
ATOM 581 O O . LEU A 1 79 ? -11.797 2.207 6.185 1.00 93.94 79 LEU A O 1
ATOM 585 N N . PHE A 1 80 ? -10.839 0.671 7.514 1.00 9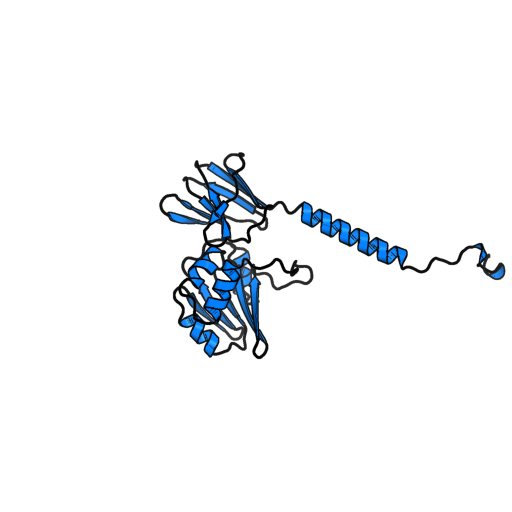2.31 80 PHE A N 1
ATOM 586 C CA . PHE A 1 80 ? -12.065 0.001 7.909 1.00 92.31 80 PHE A CA 1
ATOM 587 C C . PHE A 1 80 ? -12.077 -0.200 9.420 1.00 92.31 80 PHE A C 1
ATOM 589 O O . PHE A 1 80 ? -11.317 -1.013 9.940 1.00 92.31 80 PHE A O 1
ATOM 596 N N . VAL A 1 81 ? -12.961 0.515 10.115 1.00 92.88 81 VAL A N 1
ATOM 597 C CA . VAL A 1 81 ? -13.207 0.310 11.547 1.00 92.88 81 VAL A CA 1
ATOM 598 C C . VAL A 1 81 ? -14.380 -0.651 11.686 1.00 92.88 81 VAL A C 1
ATOM 600 O O . VAL A 1 81 ? -15.497 -0.346 11.259 1.00 92.88 81 VAL A O 1
ATOM 603 N N . LYS A 1 82 ? -14.119 -1.832 12.246 1.00 91.00 82 LYS A N 1
ATOM 604 C CA . LYS A 1 82 ? -15.114 -2.890 12.443 1.00 91.00 82 LYS A CA 1
ATOM 605 C C . LYS A 1 82 ? -16.061 -2.533 13.591 1.00 91.00 82 LYS A C 1
ATOM 607 O O . LYS A 1 82 ? -15.625 -2.020 14.615 1.00 91.00 82 LYS A O 1
ATOM 612 N N . ASN A 1 83 ? -17.342 -2.875 13.445 1.00 89.88 83 ASN A N 1
ATOM 613 C CA . ASN A 1 83 ? -18.309 -2.725 14.532 1.00 89.88 83 ASN A CA 1
ATOM 614 C C . ASN A 1 83 ? -18.077 -3.728 15.689 1.00 89.88 83 ASN A C 1
ATOM 616 O O . ASN A 1 83 ? -17.693 -4.872 15.416 1.00 89.88 83 ASN A O 1
ATOM 620 N N . PRO A 1 84 ? -18.383 -3.342 16.947 1.00 91.38 84 PRO A N 1
ATOM 621 C CA . PRO A 1 84 ? -18.870 -2.018 17.361 1.00 91.38 84 PRO A CA 1
ATOM 622 C C . PRO A 1 84 ? -17.750 -0.964 17.320 1.00 91.38 84 PRO A C 1
ATOM 624 O O . PRO A 1 84 ? -16.707 -1.143 17.937 1.00 91.38 84 PRO A O 1
ATOM 627 N N . ALA A 1 85 ? -17.963 0.118 16.567 1.00 88.31 85 ALA A N 1
ATOM 628 C CA . ALA A 1 85 ? -16.985 1.188 16.401 1.00 88.31 85 ALA A CA 1
ATOM 629 C C . ALA A 1 85 ? -17.246 2.299 17.428 1.00 88.31 85 ALA A C 1
ATOM 631 O O . ALA A 1 85 ? -18.363 2.819 17.477 1.00 88.31 85 ALA A O 1
ATOM 632 N N . ASP A 1 86 ? -16.236 2.691 18.211 1.00 91.62 86 ASP A N 1
ATOM 633 C CA . ASP A 1 86 ? -16.346 3.835 19.124 1.00 91.62 86 ASP A CA 1
ATOM 634 C C . ASP A 1 86 ? -16.663 5.131 18.347 1.00 91.62 86 ASP A C 1
ATOM 636 O O . ASP A 1 86 ? -15.889 5.534 17.468 1.00 91.62 86 ASP A O 1
ATOM 640 N N . PRO A 1 87 ? -17.778 5.822 18.663 1.00 92.25 87 PRO A N 1
ATOM 641 C CA . PRO A 1 87 ? -18.128 7.098 18.047 1.00 92.25 87 PRO A CA 1
ATOM 642 C C . PRO A 1 87 ? -17.034 8.170 18.147 1.00 92.25 87 PRO A C 1
ATOM 644 O O . PRO A 1 87 ? -16.945 9.025 17.263 1.00 92.25 87 PRO A O 1
ATOM 647 N N . ASN A 1 88 ? -16.205 8.142 19.196 1.00 92.62 88 ASN A N 1
ATOM 648 C CA . ASN A 1 88 ? -15.083 9.066 19.345 1.00 92.62 88 ASN A CA 1
ATOM 649 C C . ASN A 1 88 ? -14.001 8.778 18.307 1.00 92.62 88 ASN A C 1
ATOM 651 O O . ASN A 1 88 ? -13.623 9.689 17.577 1.00 92.62 88 ASN A O 1
ATOM 655 N N . LEU A 1 89 ? -13.582 7.516 18.163 1.00 92.81 89 LEU A N 1
ATOM 656 C CA . LEU A 1 89 ? -12.629 7.102 17.129 1.00 92.81 89 LEU A CA 1
ATOM 657 C C . LEU A 1 89 ? -13.127 7.472 15.725 1.00 92.81 89 LEU A C 1
ATOM 659 O O . LEU A 1 89 ? -12.386 8.013 14.906 1.00 92.81 89 LEU A O 1
ATOM 663 N N . VAL A 1 90 ? -14.406 7.217 15.458 1.00 94.12 90 VAL A N 1
ATOM 664 C CA . VAL A 1 90 ? -15.054 7.552 14.186 1.00 94.12 90 VAL A CA 1
ATOM 665 C C . VAL A 1 90 ? -14.975 9.061 13.903 1.00 94.12 90 VAL A C 1
ATOM 667 O O . VAL A 1 90 ? -14.624 9.456 12.790 1.00 94.12 90 VAL A O 1
ATOM 670 N N . ARG A 1 91 ? -15.255 9.905 14.906 1.00 93.31 91 ARG A N 1
ATOM 671 C CA . ARG A 1 91 ? -15.156 11.369 14.796 1.00 93.31 91 ARG A CA 1
ATOM 672 C C . ARG A 1 91 ? -13.706 11.838 14.635 1.00 93.31 91 ARG A C 1
ATOM 674 O O . ARG A 1 91 ? -13.465 12.771 13.874 1.00 93.31 91 ARG A O 1
ATOM 681 N N . THR A 1 92 ? -12.752 11.190 15.302 1.00 93.44 92 THR A N 1
ATOM 682 C CA . THR A 1 92 ? -11.318 11.477 15.159 1.00 93.44 92 THR A CA 1
ATOM 683 C C . THR A 1 92 ? -10.857 11.268 13.719 1.00 93.44 92 THR A C 1
ATOM 685 O O . THR A 1 92 ? -10.262 12.170 13.134 1.00 93.44 92 THR A O 1
ATOM 688 N N . ILE A 1 93 ? -11.193 10.127 13.107 1.00 93.38 93 ILE A N 1
ATOM 689 C CA . ILE A 1 93 ? -10.814 9.840 11.715 1.00 93.38 93 ILE A CA 1
ATOM 690 C C . ILE A 1 93 ? -11.508 10.804 10.741 1.00 93.38 93 ILE A C 1
ATOM 692 O O . ILE A 1 93 ? -10.871 11.265 9.795 1.00 93.38 93 ILE A O 1
ATOM 696 N N . ASP A 1 94 ? -12.779 11.154 10.976 1.00 92.69 94 ASP A N 1
ATOM 697 C CA . ASP A 1 94 ? -13.488 12.161 10.168 1.00 92.69 94 ASP A CA 1
ATOM 698 C C . ASP A 1 94 ? -12.825 13.547 10.219 1.00 92.69 94 ASP A C 1
ATOM 700 O O . ASP A 1 94 ? -12.908 14.300 9.250 1.00 92.69 94 ASP A O 1
ATOM 704 N N . GLY A 1 95 ? -12.198 13.895 11.347 1.00 91.38 95 GLY A N 1
ATOM 705 C CA . GLY A 1 95 ? -11.530 15.180 11.549 1.00 91.38 95 GLY A CA 1
ATOM 706 C C . GLY A 1 95 ? -10.148 15.284 10.900 1.00 91.38 95 GLY A C 1
ATOM 707 O O . GLY A 1 95 ? -9.626 16.390 10.758 1.00 91.38 95 GLY A O 1
ATOM 708 N N . ILE A 1 96 ? -9.545 14.164 10.491 1.00 90.94 96 ILE A N 1
ATOM 709 C CA . ILE A 1 96 ? -8.205 14.153 9.899 1.00 90.94 96 ILE A CA 1
ATOM 710 C C . ILE A 1 96 ? -8.275 14.398 8.390 1.00 90.94 96 ILE A C 1
ATOM 712 O O . ILE A 1 96 ? -8.921 13.676 7.627 1.00 90.94 96 ILE A O 1
ATOM 716 N N . GLY A 1 97 ? -7.508 15.389 7.934 1.00 90.81 97 GLY A N 1
ATOM 717 C CA . GLY A 1 97 ? -7.341 15.682 6.515 1.00 90.81 97 GLY A CA 1
ATOM 718 C C . GLY A 1 97 ? -6.770 14.499 5.721 1.00 90.81 97 GLY A C 1
ATOM 719 O O . GLY A 1 97 ? -5.828 13.820 6.134 1.00 90.81 97 GLY A O 1
ATOM 720 N N . GLY A 1 98 ? -7.320 14.266 4.529 1.00 92.31 98 GLY A N 1
ATOM 721 C CA . GLY A 1 98 ? -6.870 13.199 3.630 1.00 92.31 98 GLY A CA 1
ATOM 722 C C . GLY A 1 98 ? -7.566 11.850 3.832 1.00 92.31 98 GLY A C 1
ATOM 723 O O . GLY A 1 98 ? -7.329 10.938 3.040 1.00 92.31 98 GLY A O 1
ATOM 724 N N . PHE A 1 99 ? -8.468 11.727 4.808 1.00 94.50 99 PHE A N 1
ATOM 725 C CA . PHE A 1 99 ? -9.449 10.645 4.858 1.00 94.50 99 PHE A CA 1
ATOM 726 C C . PHE A 1 99 ? -10.827 11.164 4.453 1.00 94.50 99 PHE A C 1
ATOM 728 O O . PHE A 1 99 ? -11.234 12.268 4.798 1.00 94.50 99 PHE A O 1
ATOM 735 N N . THR A 1 100 ? -11.569 10.377 3.680 1.00 94.31 100 THR A N 1
ATOM 736 C CA . THR A 1 100 ? -12.944 10.714 3.292 1.00 94.31 100 THR A CA 1
ATOM 737 C C . THR A 1 100 ? -13.828 9.511 3.521 1.00 94.31 100 THR A C 1
ATOM 739 O O . THR A 1 100 ? -13.550 8.436 2.987 1.00 94.31 100 THR A O 1
ATOM 742 N N . ARG A 1 101 ? -14.900 9.676 4.300 1.00 92.75 101 ARG A N 1
ATOM 743 C CA . ARG A 1 101 ? -15.844 8.587 4.553 1.00 92.75 101 ARG A CA 1
ATOM 744 C C . ARG A 1 101 ? -16.431 8.094 3.230 1.00 92.75 101 ARG A C 1
ATOM 746 O O . ARG A 1 101 ? -16.977 8.870 2.453 1.00 92.75 101 ARG A O 1
ATOM 753 N N . SER A 1 102 ? -16.295 6.795 2.983 1.00 87.69 102 SER A N 1
ATOM 754 C CA . SER A 1 102 ? -16.797 6.131 1.780 1.00 87.69 102 SER A CA 1
ATOM 755 C C . SER A 1 102 ? -18.125 5.425 2.029 1.00 87.69 102 SER A C 1
ATOM 757 O O . SER A 1 102 ? -18.954 5.377 1.128 1.00 87.69 102 SER A O 1
ATOM 759 N N . SER A 1 103 ? -18.316 4.830 3.210 1.00 86.00 103 SER A N 1
ATOM 760 C CA . SER A 1 103 ? -19.547 4.121 3.573 1.00 86.00 103 SER A CA 1
ATOM 761 C C . SER A 1 103 ? -19.621 3.890 5.087 1.00 86.00 103 SER A C 1
ATOM 763 O O . SER A 1 103 ? -18.601 3.893 5.777 1.00 86.00 103 SER A O 1
ATOM 765 N N . SER A 1 104 ? -20.834 3.683 5.594 1.00 85.94 104 SER A N 1
ATOM 766 C CA . SER A 1 104 ? -21.119 3.219 6.950 1.00 85.94 104 SER A CA 1
ATOM 767 C C . SER A 1 104 ? -22.162 2.110 6.854 1.00 85.94 104 SER A C 1
ATOM 769 O O . SER A 1 104 ? -23.202 2.291 6.224 1.00 85.94 104 SER A O 1
ATOM 771 N N . THR A 1 105 ? -21.858 0.942 7.415 1.00 83.38 105 THR A N 1
ATOM 772 C CA . THR A 1 105 ? -22.673 -0.274 7.284 1.00 83.38 105 THR A CA 1
ATOM 773 C C . THR A 1 105 ? -22.835 -0.966 8.634 1.00 83.38 105 THR A C 1
ATOM 775 O O . THR A 1 105 ? -22.140 -0.649 9.599 1.00 83.38 105 THR A O 1
ATOM 778 N N . SER A 1 106 ? -23.682 -1.996 8.689 1.00 84.19 106 SER A N 1
ATOM 779 C CA . SER A 1 106 ? -23.788 -2.881 9.857 1.00 84.19 106 SER A CA 1
ATOM 780 C C . SER A 1 106 ? -22.469 -3.578 10.217 1.00 84.19 106 SER A C 1
ATOM 782 O O . SER A 1 106 ? -22.276 -3.964 11.367 1.00 84.19 106 SER A O 1
ATOM 784 N N . SER A 1 107 ? -21.531 -3.705 9.271 1.00 85.38 107 SER A N 1
ATOM 785 C CA . SER A 1 107 ? -20.221 -4.325 9.502 1.00 85.38 107 SER A CA 1
ATOM 786 C C . SER A 1 107 ? -19.170 -3.361 10.064 1.00 85.38 107 SER A C 1
ATOM 788 O O . SER A 1 107 ? -18.197 -3.819 10.668 1.00 85.38 107 SER A O 1
ATOM 790 N N . GLY A 1 108 ? -19.338 -2.053 9.855 1.00 90.88 108 GLY A N 1
ATOM 791 C CA . GLY A 1 108 ? -18.362 -1.034 10.235 1.00 90.88 108 GLY A CA 1
ATOM 792 C C . GLY A 1 108 ? -18.388 0.203 9.339 1.00 90.88 108 GLY A C 1
ATOM 793 O O . GLY A 1 108 ? -19.225 0.324 8.436 1.00 90.88 108 GLY A O 1
ATOM 794 N N . VAL A 1 109 ? -17.432 1.099 9.576 1.00 93.12 109 VAL A N 1
ATOM 795 C CA . VAL A 1 109 ? -17.271 2.382 8.876 1.00 93.12 109 VAL A CA 1
ATOM 796 C C . VAL A 1 109 ? -16.004 2.356 8.027 1.00 93.12 109 VAL A C 1
ATOM 798 O O . VAL A 1 109 ? -14.984 1.797 8.433 1.00 93.12 109 VAL A O 1
ATOM 801 N N . ILE A 1 110 ? -16.076 2.928 6.825 1.00 93.19 110 ILE A N 1
ATOM 802 C CA . ILE A 1 110 ? -15.004 2.874 5.829 1.00 93.19 110 ILE A CA 1
ATOM 803 C C . ILE A 1 110 ? -14.619 4.284 5.410 1.00 93.19 110 ILE A C 1
ATOM 805 O O . ILE A 1 110 ? -15.480 5.083 5.030 1.00 93.19 110 ILE A O 1
ATOM 809 N N . TRP A 1 111 ? -13.317 4.546 5.363 1.00 94.94 111 TRP A N 1
ATOM 810 C CA . TRP A 1 111 ? -12.742 5.757 4.790 1.00 94.94 111 TRP A CA 1
ATOM 811 C C . TRP A 1 111 ? -11.841 5.409 3.616 1.00 94.94 111 TRP A C 1
ATOM 813 O O . TRP A 1 111 ? -11.165 4.383 3.610 1.00 94.94 111 TRP A O 1
ATOM 823 N N . ARG A 1 112 ? -11.825 6.287 2.618 1.00 94.69 112 ARG A N 1
ATOM 824 C CA . ARG A 1 112 ? -10.856 6.290 1.528 1.00 94.69 112 ARG A CA 1
ATOM 825 C C . ARG A 1 112 ? -9.717 7.238 1.881 1.00 94.69 112 ARG A C 1
ATOM 827 O O . ARG A 1 112 ? -9.968 8.367 2.299 1.00 94.69 112 ARG A O 1
ATOM 834 N N . VAL A 1 113 ? -8.490 6.792 1.650 1.00 95.56 113 VAL A N 1
ATOM 835 C CA . VAL A 1 113 ? -7.284 7.616 1.737 1.00 95.56 113 VAL A CA 1
ATOM 836 C C . VAL A 1 113 ? -7.119 8.372 0.423 1.00 95.56 113 VAL A C 1
ATOM 838 O O . VAL A 1 113 ? -7.050 7.771 -0.654 1.00 95.56 113 VAL A O 1
ATOM 841 N N . LEU A 1 114 ? -7.117 9.699 0.493 1.00 93.31 114 LEU A N 1
ATOM 842 C CA . LEU A 1 114 ? -6.934 10.555 -0.673 1.00 93.31 114 LEU A CA 1
ATOM 843 C C . LEU A 1 114 ? -5.489 10.469 -1.170 1.00 93.31 114 LEU A C 1
ATOM 845 O O . LEU A 1 114 ? -4.558 10.411 -0.374 1.00 93.31 114 LEU A O 1
ATOM 849 N N . ALA A 1 115 ? -5.320 10.457 -2.494 1.00 91.75 115 ALA A N 1
ATOM 850 C CA . ALA A 1 115 ? -4.016 10.353 -3.155 1.00 91.75 115 ALA A CA 1
ATOM 851 C C . ALA A 1 115 ? -3.154 9.154 -2.696 1.00 91.75 115 ALA A C 1
ATOM 853 O O . ALA A 1 115 ? -1.931 9.201 -2.786 1.00 91.75 115 ALA A O 1
ATOM 854 N N . ALA A 1 116 ? -3.779 8.071 -2.216 1.00 93.62 116 ALA A N 1
ATOM 855 C CA . ALA A 1 116 ? -3.058 6.838 -1.931 1.00 93.62 116 ALA A CA 1
ATOM 856 C C . ALA A 1 116 ? -2.447 6.262 -3.210 1.00 93.62 116 ALA A C 1
ATOM 858 O O . ALA A 1 116 ? -3.115 6.170 -4.246 1.00 93.62 116 ALA A O 1
ATOM 859 N N . ASN A 1 117 ? -1.192 5.834 -3.107 1.00 94.06 117 ASN A N 1
ATOM 860 C CA . ASN A 1 117 ? -0.496 5.204 -4.212 1.00 94.06 117 ASN A CA 1
ATOM 861 C C . ASN A 1 117 ? -1.136 3.840 -4.523 1.00 94.06 117 ASN A C 1
ATOM 863 O O . ASN A 1 117 ? -1.617 3.153 -3.614 1.00 94.06 117 ASN A O 1
ATOM 867 N N . PRO A 1 118 ? -1.142 3.404 -5.793 1.00 92.19 118 PRO A N 1
ATOM 868 C CA . PRO A 1 118 ? -1.357 1.996 -6.104 1.00 92.19 118 PRO A CA 1
ATOM 869 C C . PRO A 1 118 ? -0.227 1.153 -5.501 1.00 92.19 118 PRO A C 1
ATOM 871 O O . PRO A 1 118 ? 0.810 1.676 -5.085 1.00 92.19 118 PRO A O 1
ATOM 874 N N . ARG A 1 119 ? -0.397 -0.171 -5.493 1.00 91.75 119 ARG A N 1
ATOM 875 C CA . ARG A 1 119 ? 0.650 -1.072 -5.006 1.00 91.75 119 ARG A CA 1
ATOM 876 C C . ARG A 1 119 ? 1.985 -0.869 -5.725 1.00 91.75 119 ARG A C 1
ATOM 878 O O . ARG A 1 119 ? 3.016 -0.843 -5.064 1.00 91.75 119 ARG A O 1
ATOM 885 N N . VAL A 1 120 ? 1.962 -0.724 -7.047 1.00 94.81 120 VAL A N 1
ATOM 886 C CA . VAL A 1 120 ? 3.140 -0.375 -7.847 1.00 94.81 120 VAL A CA 1
ATOM 887 C C . VAL A 1 120 ? 2.827 0.918 -8.583 1.00 94.81 120 VAL A C 1
ATOM 889 O O . VAL A 1 120 ? 1.963 0.956 -9.460 1.00 94.81 120 VAL A O 1
ATOM 892 N N . ALA A 1 121 ? 3.492 1.989 -8.169 1.00 95.19 121 ALA A N 1
ATOM 893 C CA . ALA A 1 121 ? 3.284 3.328 -8.692 1.00 95.19 121 ALA A CA 1
ATOM 894 C C . ALA A 1 121 ? 4.491 3.753 -9.521 1.00 95.19 121 ALA A C 1
ATOM 896 O O . ALA A 1 121 ? 5.604 3.779 -9.002 1.00 95.19 121 ALA A O 1
ATOM 897 N N . MET A 1 122 ? 4.274 4.137 -10.774 1.00 95.69 122 MET A N 1
ATOM 898 C CA . MET A 1 122 ? 5.257 4.908 -11.525 1.00 95.69 122 MET A CA 1
ATOM 899 C C . MET A 1 122 ? 5.071 6.379 -11.160 1.00 95.69 122 MET A C 1
ATOM 901 O O . MET A 1 122 ? 3.990 6.931 -11.347 1.00 95.69 122 MET A O 1
ATOM 905 N N . ILE A 1 123 ? 6.111 7.002 -10.616 1.00 95.94 123 ILE A N 1
ATOM 906 C CA . ILE A 1 123 ? 6.159 8.433 -10.320 1.00 95.94 123 ILE A CA 1
ATOM 907 C C . ILE A 1 123 ? 7.133 9.052 -11.315 1.00 95.94 123 ILE A C 1
ATOM 909 O O . ILE A 1 123 ? 8.351 8.936 -11.144 1.00 95.94 123 ILE A O 1
ATOM 913 N N . ALA A 1 124 ? 6.596 9.655 -12.372 1.00 95.44 124 ALA A N 1
ATOM 914 C CA . ALA A 1 124 ? 7.391 10.319 -13.398 1.00 95.44 124 ALA A CA 1
ATOM 915 C C . ALA A 1 124 ? 8.191 11.494 -12.809 1.00 95.44 124 ALA A C 1
ATOM 917 O O . ALA A 1 124 ? 7.916 11.973 -11.704 1.00 95.44 124 ALA A O 1
ATOM 918 N N . SER A 1 125 ? 9.210 11.957 -13.534 1.00 93.38 125 SER A N 1
ATOM 919 C CA . SER A 1 125 ? 10.061 13.079 -13.106 1.00 93.38 125 SER A CA 1
ATOM 920 C C . SER A 1 125 ? 9.293 14.389 -12.877 1.00 93.38 125 SER A C 1
ATOM 922 O O . SER A 1 125 ? 9.723 15.206 -12.067 1.00 93.38 125 SER A O 1
ATOM 924 N N . ASP A 1 126 ? 8.141 14.564 -13.529 1.00 91.88 126 ASP A N 1
ATOM 925 C CA . ASP A 1 126 ? 7.207 15.682 -13.337 1.00 91.88 126 ASP A CA 1
ATOM 926 C C . ASP A 1 126 ? 6.277 15.514 -12.114 1.00 91.88 126 ASP A C 1
ATOM 928 O O . ASP A 1 126 ? 5.480 16.398 -11.802 1.00 91.88 126 ASP A O 1
ATOM 932 N N . GLY A 1 127 ? 6.373 14.385 -11.407 1.00 91.50 127 GLY A N 1
ATOM 933 C CA . GLY A 1 127 ? 5.556 14.046 -10.244 1.00 91.50 127 GLY A CA 1
ATOM 934 C C . GLY A 1 127 ? 4.228 13.360 -10.569 1.00 91.50 127 GLY A C 1
ATOM 935 O O . GLY A 1 127 ? 3.498 13.004 -9.640 1.00 91.50 127 GLY A O 1
ATOM 936 N N . LYS A 1 128 ? 3.897 13.131 -11.846 1.00 93.75 128 LYS A N 1
ATOM 937 C CA . LYS A 1 128 ? 2.683 12.407 -12.234 1.00 93.75 128 LYS A CA 1
ATOM 938 C C . LYS A 1 128 ? 2.767 10.953 -11.775 1.00 93.75 128 LYS A C 1
ATOM 940 O O . LYS A 1 128 ? 3.749 10.258 -12.029 1.00 93.75 128 LYS A O 1
ATOM 945 N N . ILE A 1 129 ? 1.705 10.491 -11.117 1.00 93.19 129 ILE A N 1
ATOM 946 C CA . ILE A 1 129 ? 1.596 9.122 -10.608 1.00 93.19 129 ILE A CA 1
ATOM 947 C C . ILE A 1 129 ? 0.707 8.301 -11.542 1.00 93.19 129 ILE A C 1
ATOM 949 O O . ILE A 1 129 ? -0.441 8.672 -11.792 1.00 93.19 129 ILE A O 1
ATOM 953 N N . SER A 1 130 ? 1.210 7.165 -12.021 1.00 92.56 130 SER A N 1
ATOM 954 C CA . SER A 1 130 ? 0.439 6.165 -12.762 1.00 92.56 130 SER A CA 1
ATOM 955 C C . SER A 1 130 ? 0.550 4.780 -12.118 1.00 92.56 130 SER A C 1
ATOM 957 O O . SER A 1 130 ? 1.476 4.478 -11.365 1.00 92.56 130 SER A O 1
ATOM 959 N N . THR A 1 131 ? -0.463 3.944 -12.355 1.00 92.38 131 THR A N 1
ATOM 960 C CA . THR A 1 131 ? -0.514 2.571 -11.833 1.00 92.38 131 THR A CA 1
ATOM 961 C C . THR A 1 131 ? 0.166 1.628 -12.808 1.00 92.38 131 THR A C 1
ATOM 963 O O . THR A 1 131 ? -0.168 1.636 -13.988 1.00 92.38 131 THR A O 1
ATOM 966 N N . LEU A 1 132 ? 1.059 0.783 -12.298 1.00 91.62 132 LEU A N 1
ATOM 967 C CA . LEU A 1 132 ? 1.576 -0.368 -13.028 1.00 91.62 132 LEU A CA 1
ATOM 968 C C . LEU A 1 132 ? 0.790 -1.618 -12.611 1.00 91.62 132 LEU A C 1
ATOM 970 O O . LEU A 1 132 ? 0.676 -1.874 -11.405 1.00 91.62 132 LEU A O 1
ATOM 974 N N . PRO A 1 133 ? 0.246 -2.396 -13.566 1.00 87.06 133 PRO A N 1
ATOM 975 C CA . PRO A 1 133 ? -0.452 -3.636 -13.255 1.00 87.06 133 PRO A CA 1
ATOM 976 C C . PRO A 1 133 ? 0.414 -4.582 -12.422 1.00 87.06 133 PRO A C 1
ATOM 978 O O . PRO A 1 133 ? 1.568 -4.855 -12.758 1.00 87.06 133 PRO A O 1
ATOM 981 N N . SER A 1 134 ? -0.132 -5.075 -11.307 1.00 85.06 134 SER A N 1
ATOM 982 C CA . SER A 1 134 ? 0.628 -5.886 -10.352 1.00 85.06 134 SER A CA 1
ATOM 983 C C . SER A 1 134 ? -0.006 -7.259 -10.102 1.00 85.06 134 SER A C 1
ATOM 985 O O . SER A 1 134 ? -1.184 -7.380 -9.777 1.00 85.06 134 SER A O 1
ATOM 987 N N . GLY A 1 135 ? 0.798 -8.320 -10.208 1.00 82.44 135 GLY A N 1
ATOM 988 C CA . GLY A 1 135 ? 0.458 -9.696 -9.815 1.00 82.44 135 GLY A CA 1
ATOM 989 C C . GLY A 1 135 ? 0.827 -9.965 -8.353 1.00 82.44 135 GLY A C 1
ATOM 990 O O . GLY A 1 135 ? 1.352 -9.093 -7.692 1.00 82.44 135 GLY A O 1
ATOM 991 N N . SER A 1 136 ? 0.574 -11.137 -7.765 1.00 73.00 136 SER A N 1
ATOM 992 C CA . SER A 1 136 ? 0.750 -11.323 -6.298 1.00 73.00 136 SER A CA 1
ATOM 993 C C . SER A 1 136 ? 2.195 -11.148 -5.826 1.00 73.00 136 SER A C 1
ATOM 995 O O . SER A 1 136 ? 2.437 -10.565 -4.771 1.00 73.00 136 SER A O 1
ATOM 997 N N . ILE A 1 137 ? 3.148 -11.580 -6.643 1.00 78.19 137 ILE A N 1
ATOM 998 C CA . ILE A 1 137 ? 4.577 -11.661 -6.309 1.00 78.19 137 ILE A CA 1
ATOM 999 C C . ILE A 1 137 ? 5.456 -10.710 -7.133 1.00 78.19 137 ILE A C 1
ATOM 1001 O O . ILE A 1 137 ? 6.679 -10.815 -7.092 1.00 78.19 137 ILE A O 1
ATOM 1005 N N . GLY A 1 138 ? 4.850 -9.800 -7.898 1.00 86.88 138 GLY A N 1
ATOM 1006 C CA . GLY A 1 138 ? 5.587 -8.945 -8.821 1.00 86.88 138 GLY A CA 1
ATOM 1007 C C . GLY A 1 138 ? 4.703 -8.056 -9.685 1.00 86.88 138 GLY A C 1
ATOM 1008 O O . GLY A 1 138 ? 3.488 -7.996 -9.496 1.00 86.88 138 GLY A O 1
ATOM 1009 N N . ALA A 1 139 ? 5.322 -7.372 -10.637 1.00 91.75 139 ALA A N 1
ATOM 1010 C CA . ALA A 1 139 ? 4.664 -6.551 -11.646 1.00 91.75 139 ALA A CA 1
ATOM 1011 C C . ALA A 1 139 ? 5.507 -6.541 -12.922 1.00 91.75 139 ALA A C 1
ATOM 1013 O O . ALA A 1 139 ? 6.731 -6.589 -12.858 1.00 91.75 139 ALA A O 1
ATOM 1014 N N . GLN A 1 140 ? 4.850 -6.472 -14.071 1.00 92.50 140 GLN A N 1
ATOM 1015 C CA . GLN A 1 140 ? 5.501 -6.339 -15.370 1.00 92.50 140 GLN A CA 1
ATOM 1016 C C . GLN A 1 140 ? 4.772 -5.263 -16.155 1.00 92.50 140 GLN A C 1
ATOM 1018 O O . GLN A 1 140 ? 3.562 -5.092 -16.005 1.00 92.50 140 GLN A O 1
ATOM 1023 N N . GLY A 1 141 ? 5.509 -4.532 -16.974 1.00 92.12 141 GLY A N 1
ATOM 1024 C CA . GLY A 1 141 ? 4.935 -3.469 -17.777 1.00 92.12 141 GLY A CA 1
ATOM 1025 C C . GLY A 1 141 ? 6.001 -2.688 -18.515 1.00 92.12 141 GLY A C 1
ATOM 1026 O O . GLY A 1 141 ? 7.179 -3.033 -18.480 1.00 92.12 141 GLY A O 1
ATOM 1027 N N . GLU A 1 142 ? 5.567 -1.620 -19.158 1.00 93.75 142 GLU A N 1
ATOM 1028 C CA . GLU A 1 142 ? 6.426 -0.698 -19.881 1.00 93.75 142 GLU A CA 1
ATOM 1029 C C . GLU A 1 142 ? 6.240 0.703 -19.302 1.00 93.75 142 GLU A C 1
ATOM 1031 O O . GLU A 1 142 ? 5.128 1.100 -18.941 1.00 93.75 142 GLU A O 1
ATOM 1036 N N . VAL A 1 143 ? 7.344 1.427 -19.151 1.00 94.12 143 VAL A N 1
ATOM 1037 C CA . VAL A 1 143 ? 7.360 2.808 -18.671 1.00 94.12 143 VAL A CA 1
ATOM 1038 C C . VAL A 1 143 ? 7.894 3.706 -19.776 1.00 94.12 143 VAL A C 1
ATOM 1040 O O . VAL A 1 143 ? 8.983 3.490 -20.295 1.00 94.12 143 VAL A O 1
ATOM 1043 N N . GLU A 1 144 ? 7.128 4.732 -20.135 1.00 93.19 144 GLU A N 1
ATOM 1044 C CA . GLU A 1 144 ? 7.470 5.649 -21.235 1.00 93.19 144 GLU A CA 1
ATOM 1045 C C . GLU A 1 144 ? 8.415 6.781 -20.799 1.00 93.19 144 GLU A C 1
ATOM 1047 O O . GLU A 1 144 ? 8.950 7.517 -21.625 1.00 93.19 144 GLU A O 1
ATOM 1052 N N . THR A 1 145 ? 8.621 6.945 -19.491 1.00 94.56 145 THR A N 1
ATOM 1053 C CA . THR A 1 145 ? 9.333 8.087 -18.910 1.00 94.56 145 THR A CA 1
ATOM 1054 C C . THR A 1 145 ? 10.293 7.661 -17.811 1.00 94.56 145 THR A C 1
ATOM 1056 O O . THR A 1 145 ? 10.049 6.688 -17.099 1.00 94.56 145 THR A O 1
ATOM 1059 N N . ILE A 1 146 ? 11.322 8.478 -17.593 1.00 96.25 146 ILE A N 1
ATOM 1060 C CA . ILE A 1 146 ? 12.182 8.394 -16.409 1.00 96.25 146 ILE A CA 1
ATOM 1061 C C . ILE A 1 146 ? 11.421 8.771 -15.130 1.00 96.25 146 ILE A C 1
ATOM 1063 O O . ILE A 1 146 ? 10.369 9.415 -15.168 1.00 96.25 146 ILE A O 1
ATOM 1067 N N . GLY A 1 147 ? 11.982 8.418 -13.976 1.00 96.25 147 GLY A N 1
ATOM 1068 C CA . GLY A 1 147 ? 11.404 8.759 -12.680 1.00 96.25 147 GLY A CA 1
ATOM 1069 C C . GLY A 1 147 ? 11.703 7.684 -11.654 1.00 96.25 147 GLY A C 1
ATOM 1070 O O . GLY A 1 147 ? 12.859 7.326 -11.444 1.00 96.25 147 GLY A O 1
ATOM 1071 N N . LYS A 1 148 ? 10.669 7.172 -10.990 1.00 96.75 148 LYS A N 1
ATOM 1072 C CA . LYS A 1 148 ? 10.830 6.092 -10.016 1.00 96.75 148 LYS A CA 1
ATOM 1073 C C . LYS A 1 148 ? 9.611 5.198 -9.897 1.00 96.75 148 LYS A C 1
ATOM 1075 O O . LYS A 1 148 ? 8.478 5.668 -9.949 1.00 96.75 148 LYS A O 1
ATOM 1080 N N . ILE A 1 149 ? 9.859 3.924 -9.629 1.00 96.75 149 ILE A N 1
ATOM 1081 C CA . ILE A 1 149 ? 8.836 2.992 -9.162 1.00 96.75 149 ILE A CA 1
ATOM 1082 C C . ILE A 1 149 ? 8.765 3.086 -7.647 1.00 96.75 149 ILE A C 1
ATOM 1084 O O . ILE A 1 149 ? 9.759 2.830 -6.982 1.00 96.75 149 ILE A O 1
ATOM 1088 N N . SER A 1 150 ? 7.605 3.428 -7.093 1.00 95.88 150 SER A N 1
ATOM 1089 C CA . SER A 1 150 ? 7.327 3.333 -5.661 1.00 95.88 150 SER A CA 1
ATOM 1090 C C . SER A 1 150 ? 6.488 2.092 -5.393 1.00 95.88 150 SER A C 1
ATOM 1092 O O . SER A 1 150 ? 5.450 1.884 -6.023 1.00 95.88 150 SER A O 1
ATOM 1094 N N . LEU A 1 151 ? 6.926 1.283 -4.435 1.00 94.62 151 LEU A N 1
ATOM 1095 C CA . LEU A 1 151 ? 6.285 0.026 -4.087 1.00 94.62 151 LEU A CA 1
ATOM 1096 C C . LEU A 1 151 ? 5.580 0.162 -2.737 1.00 94.62 151 LEU A C 1
ATOM 1098 O O . LEU A 1 151 ? 6.229 0.347 -1.715 1.00 94.62 151 LEU A O 1
ATOM 1102 N N . GLY A 1 152 ? 4.253 0.037 -2.724 1.00 92.19 152 GLY A N 1
ATOM 1103 C CA . GLY A 1 152 ? 3.402 0.065 -1.531 1.00 92.19 152 GLY A CA 1
ATOM 1104 C C . GLY A 1 152 ? 3.539 -1.191 -0.665 1.00 92.19 152 GLY A C 1
ATOM 1105 O O . GLY A 1 152 ? 2.543 -1.787 -0.257 1.00 92.19 152 GLY A O 1
ATOM 1106 N N . GLU A 1 153 ? 4.766 -1.627 -0.407 1.00 88.44 153 GLU A N 1
ATOM 1107 C CA . GLU A 1 153 ? 5.112 -2.810 0.371 1.00 88.44 153 GLU A CA 1
ATOM 1108 C C . GLU A 1 153 ? 6.089 -2.462 1.475 1.00 88.44 153 GLU A C 1
ATOM 1110 O O . GLU A 1 153 ? 6.751 -1.426 1.448 1.00 88.44 153 GLU A O 1
ATOM 1115 N N . LYS A 1 154 ? 6.192 -3.354 2.459 1.00 86.06 154 LYS A N 1
ATOM 1116 C CA . LYS A 1 154 ? 7.300 -3.276 3.399 1.00 86.06 154 LYS A CA 1
ATOM 1117 C C . LYS A 1 154 ? 8.615 -3.465 2.637 1.00 86.06 154 LYS A C 1
ATOM 1119 O O . LYS A 1 154 ? 8.717 -4.323 1.757 1.00 86.06 154 LYS A O 1
ATOM 1124 N N . SER A 1 155 ? 9.613 -2.685 3.039 1.00 84.88 155 SER A N 1
ATOM 1125 C CA . SER A 1 155 ? 10.996 -2.874 2.623 1.00 84.88 155 SER A CA 1
ATOM 1126 C C . SER A 1 155 ? 11.518 -4.259 2.990 1.00 84.88 155 SER A C 1
ATOM 1128 O O . SER A 1 155 ? 11.459 -4.682 4.144 1.00 84.88 155 SER A O 1
ATOM 1130 N N . ASP A 1 156 ? 12.026 -4.958 1.982 1.00 83.75 156 ASP A N 1
ATOM 1131 C CA . ASP A 1 156 ? 12.584 -6.296 2.097 1.00 83.75 156 ASP A CA 1
ATOM 1132 C C . ASP A 1 156 ? 13.650 -6.488 1.012 1.00 83.75 156 ASP A C 1
ATOM 1134 O O . ASP A 1 156 ? 13.482 -6.033 -0.121 1.00 83.75 156 ASP A O 1
ATOM 1138 N N . SER A 1 157 ? 14.745 -7.169 1.353 1.00 82.69 157 SER A N 1
ATOM 1139 C CA . SER A 1 157 ? 15.866 -7.405 0.426 1.00 82.69 157 SER A CA 1
ATOM 1140 C C . SER A 1 157 ? 15.536 -8.375 -0.716 1.00 82.69 157 SER A C 1
ATOM 1142 O O . SER A 1 157 ? 16.311 -8.502 -1.662 1.00 82.69 157 SER A O 1
ATOM 1144 N N . GLY A 1 158 ? 14.396 -9.066 -0.653 1.00 88.00 158 GLY A N 1
ATOM 1145 C CA . GLY A 1 158 ? 13.905 -9.929 -1.718 1.00 88.00 158 GLY A CA 1
ATOM 1146 C C . GLY A 1 158 ? 13.318 -9.169 -2.907 1.00 88.00 158 GLY A C 1
ATOM 1147 O O . GLY A 1 158 ? 13.183 -9.760 -3.976 1.00 88.00 158 GLY A O 1
ATOM 1148 N N . TRP A 1 159 ? 12.972 -7.885 -2.773 1.00 92.88 159 TRP A N 1
ATOM 1149 C CA . TRP A 1 159 ? 12.457 -7.102 -3.899 1.00 92.88 159 TRP A CA 1
ATOM 1150 C C . TRP A 1 159 ? 13.559 -6.787 -4.910 1.00 92.88 159 TRP A C 1
ATOM 1152 O O . TRP A 1 159 ? 14.584 -6.205 -4.566 1.00 92.88 159 TRP A O 1
ATOM 1162 N N . LYS A 1 160 ? 13.323 -7.142 -6.175 1.00 94.69 160 LYS A N 1
ATOM 1163 C CA . LYS A 1 160 ? 14.236 -6.888 -7.293 1.00 94.69 160 LYS A CA 1
ATOM 1164 C C . LYS A 1 160 ? 13.460 -6.292 -8.457 1.00 94.69 160 LYS A C 1
ATOM 1166 O O . LYS A 1 160 ? 12.393 -6.801 -8.801 1.00 94.69 160 LYS A O 1
ATOM 1171 N N . LEU A 1 161 ? 14.013 -5.254 -9.072 1.00 96.44 161 LEU A N 1
ATOM 1172 C CA . LEU A 1 161 ? 13.496 -4.668 -10.302 1.00 96.44 161 LEU A CA 1
ATOM 1173 C C . LEU A 1 161 ? 14.534 -4.833 -11.411 1.00 96.44 161 LEU A C 1
ATOM 1175 O O . LEU A 1 161 ? 15.712 -4.553 -11.201 1.00 96.44 161 LEU A O 1
ATOM 1179 N N . LEU A 1 162 ? 14.083 -5.265 -12.584 1.00 96.75 162 LEU A N 1
ATOM 1180 C CA . LEU A 1 162 ? 14.848 -5.213 -13.823 1.00 96.75 162 LEU A CA 1
ATOM 1181 C C . LEU A 1 162 ? 14.246 -4.136 -14.729 1.00 96.75 162 LEU A C 1
ATOM 1183 O O . LEU A 1 162 ? 13.036 -4.153 -14.946 1.00 96.75 162 LEU A O 1
ATOM 1187 N N . LEU A 1 163 ? 15.078 -3.250 -15.268 1.00 97.31 163 LEU A N 1
ATOM 1188 C CA . LEU A 1 163 ? 14.748 -2.291 -16.322 1.00 97.31 163 LEU A CA 1
ATOM 1189 C C . LEU A 1 163 ? 15.528 -2.690 -17.573 1.00 97.31 163 LEU A C 1
ATOM 1191 O O . LEU A 1 163 ? 16.751 -2.790 -17.523 1.00 97.31 163 LEU A O 1
ATOM 1195 N N . ASN A 1 164 ? 14.833 -3.006 -18.666 1.00 96.25 164 ASN A N 1
ATOM 1196 C CA . ASN A 1 164 ? 15.443 -3.514 -19.903 1.00 96.25 164 ASN A CA 1
ATOM 1197 C C . ASN A 1 164 ? 16.385 -4.716 -19.661 1.00 96.25 164 ASN A C 1
ATOM 1199 O O . ASN A 1 164 ? 17.408 -4.892 -20.318 1.00 96.25 164 ASN A O 1
ATOM 1203 N N . GLY A 1 165 ? 16.048 -5.550 -18.669 1.00 95.00 165 GLY A N 1
ATO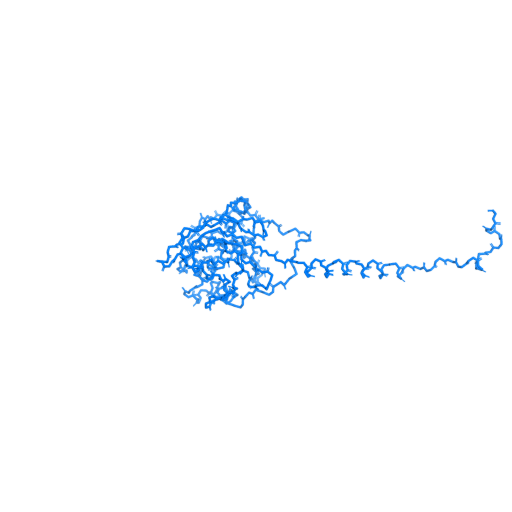M 1204 C CA . GLY A 1 165 ? 16.846 -6.707 -18.254 1.00 95.00 165 GLY A CA 1
ATOM 1205 C C . GLY A 1 165 ? 18.018 -6.396 -17.315 1.00 95.00 165 GLY A C 1
ATOM 1206 O O . GLY A 1 165 ? 18.635 -7.334 -16.815 1.00 95.00 165 GLY A O 1
ATOM 1207 N N . GLN A 1 166 ? 18.305 -5.124 -17.023 1.00 96.69 166 GLN A N 1
ATOM 1208 C CA . GLN A 1 166 ? 19.353 -4.713 -16.087 1.00 96.69 166 GLN A CA 1
ATOM 1209 C C . GLN A 1 166 ? 18.793 -4.478 -14.679 1.00 96.69 166 GLN A C 1
ATOM 1211 O O . GLN A 1 166 ? 17.720 -3.889 -14.541 1.00 96.69 166 GLN A O 1
ATOM 1216 N N . PRO A 1 167 ? 19.483 -4.926 -13.615 1.00 96.06 167 PRO A N 1
ATOM 1217 C CA . PRO A 1 167 ? 19.022 -4.726 -12.249 1.00 96.06 167 PRO A CA 1
ATOM 1218 C C . PRO A 1 167 ? 19.060 -3.250 -11.849 1.00 96.06 167 PRO A C 1
ATOM 1220 O O . PRO A 1 167 ? 20.041 -2.553 -12.091 1.00 96.06 167 PRO A O 1
ATOM 1223 N N . VAL A 1 168 ? 17.999 -2.804 -11.179 1.00 96.88 168 VAL A N 1
ATOM 1224 C CA . VAL A 1 168 ? 17.909 -1.478 -10.564 1.00 96.88 168 VAL A CA 1
ATOM 1225 C C . VAL A 1 168 ? 18.015 -1.633 -9.054 1.00 96.88 168 VAL A C 1
ATOM 1227 O O . VAL A 1 168 ? 17.299 -2.439 -8.451 1.00 96.88 168 VAL A O 1
ATOM 1230 N N . GLU A 1 169 ? 18.902 -0.856 -8.436 1.00 94.75 169 GLU A N 1
ATOM 1231 C CA . GLU A 1 169 ? 19.068 -0.871 -6.986 1.00 94.75 169 GLU A CA 1
ATOM 1232 C C . GLU A 1 169 ? 17.820 -0.347 -6.271 1.00 94.75 169 GLU A C 1
ATOM 1234 O O . GLU A 1 169 ? 17.186 0.634 -6.676 1.00 94.75 169 GLU A O 1
ATOM 1239 N N . ILE A 1 170 ? 17.470 -1.029 -5.183 1.00 94.94 170 ILE A N 1
ATOM 1240 C CA . ILE A 1 170 ? 16.399 -0.603 -4.294 1.00 94.94 170 ILE A CA 1
ATOM 1241 C C . ILE A 1 170 ? 16.892 0.539 -3.403 1.00 94.94 170 ILE A C 1
ATOM 1243 O O . ILE A 1 170 ? 17.973 0.494 -2.823 1.00 94.94 170 ILE A O 1
ATOM 1247 N N . SER A 1 171 ? 16.055 1.554 -3.275 1.00 94.56 171 SER A N 1
ATOM 1248 C CA . SER A 1 171 ? 16.216 2.720 -2.411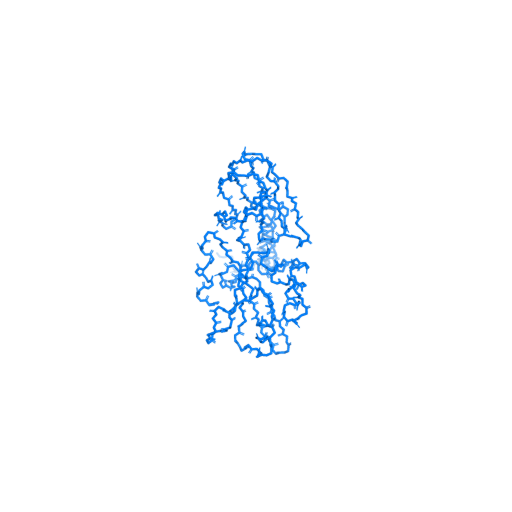 1.00 94.56 171 SER A CA 1
ATOM 1249 C C . SER A 1 171 ? 14.950 2.910 -1.578 1.00 94.56 171 SER A C 1
ATOM 1251 O O . SER A 1 171 ? 13.984 2.154 -1.717 1.00 94.56 171 SER A O 1
ATOM 1253 N N . HIS A 1 172 ? 14.923 3.929 -0.721 1.00 94.00 172 HIS A N 1
ATOM 1254 C CA . HIS A 1 172 ? 13.779 4.226 0.139 1.00 94.00 172 HIS A CA 1
ATOM 1255 C C . HIS A 1 172 ? 13.484 5.716 0.135 1.00 94.00 172 HIS A C 1
ATOM 1257 O O . HIS A 1 172 ? 14.388 6.544 0.024 1.00 94.00 172 HIS A O 1
ATOM 1263 N N . ASN A 1 173 ? 12.207 6.066 0.273 1.00 93.25 173 ASN A N 1
ATOM 1264 C CA . ASN A 1 173 ? 11.844 7.447 0.568 1.00 93.25 173 ASN A CA 1
ATOM 1265 C C . ASN A 1 173 ? 12.022 7.765 2.063 1.00 93.25 173 ASN A C 1
ATOM 1267 O O . ASN A 1 173 ? 12.334 6.893 2.871 1.00 93.25 173 ASN A O 1
ATOM 1271 N N . SER A 1 174 ? 11.744 9.016 2.440 1.00 92.06 174 SER A N 1
ATOM 1272 C CA . SER A 1 174 ? 11.823 9.500 3.827 1.00 92.06 174 SER A CA 1
ATOM 1273 C C . SER A 1 174 ? 10.956 8.737 4.833 1.00 92.06 174 SER A C 1
ATOM 1275 O O . SER A 1 174 ? 11.126 8.929 6.027 1.00 92.06 174 SER A O 1
ATOM 1277 N N . ASN A 1 175 ? 9.997 7.936 4.362 1.00 92.50 175 ASN A N 1
ATOM 1278 C CA . ASN A 1 175 ? 9.045 7.208 5.194 1.00 92.50 175 ASN A CA 1
ATOM 1279 C C . ASN A 1 175 ? 9.279 5.689 5.136 1.00 92.50 175 ASN A C 1
ATOM 1281 O O . ASN A 1 175 ? 8.371 4.945 5.489 1.00 92.50 175 ASN A O 1
ATOM 1285 N N . GLY A 1 176 ? 10.410 5.222 4.594 1.00 92.12 176 GLY A N 1
ATOM 1286 C CA . GLY A 1 176 ? 10.748 3.795 4.515 1.00 92.12 176 GLY A CA 1
ATOM 1287 C C . GLY A 1 176 ? 10.067 3.012 3.383 1.00 92.12 176 GLY A C 1
ATOM 1288 O O . GLY A 1 176 ? 10.252 1.797 3.276 1.00 92.12 176 GLY A O 1
ATOM 1289 N N . VAL A 1 177 ? 9.308 3.675 2.501 1.00 94.06 177 VAL A N 1
ATOM 1290 C CA . VAL A 1 177 ? 8.660 3.014 1.354 1.00 94.06 177 VAL A CA 1
ATOM 1291 C C . VAL A 1 177 ? 9.717 2.693 0.289 1.00 94.06 177 VAL A C 1
ATOM 1293 O O . VAL A 1 177 ? 10.440 3.611 -0.116 1.00 94.06 177 VAL A O 1
ATOM 1296 N N . PRO A 1 178 ? 9.803 1.444 -0.204 1.00 94.81 178 PRO A N 1
ATOM 1297 C CA . PRO A 1 178 ? 10.771 1.063 -1.227 1.00 94.81 178 PRO A CA 1
ATOM 1298 C C . PRO A 1 178 ? 10.546 1.766 -2.564 1.00 94.81 178 PRO A C 1
ATOM 1300 O O . PRO A 1 178 ? 9.410 1.893 -3.036 1.00 94.81 178 PRO A O 1
ATOM 1303 N N . GLN A 1 179 ? 11.643 2.192 -3.187 1.00 96.25 179 GLN A N 1
ATOM 1304 C CA . GLN A 1 179 ? 11.662 2.874 -4.474 1.00 96.25 179 GLN A CA 1
ATOM 1305 C C . GLN A 1 179 ? 12.795 2.372 -5.369 1.00 96.25 179 GLN A C 1
ATOM 1307 O O . GLN A 1 179 ? 13.869 2.020 -4.893 1.00 96.25 179 GLN A O 1
ATOM 1312 N N . PHE A 1 180 ? 12.575 2.400 -6.677 1.00 96.88 180 PHE A N 1
ATOM 1313 C CA . PHE A 1 180 ? 13.588 2.114 -7.689 1.00 96.88 180 PHE A CA 1
ATOM 1314 C C . PHE A 1 180 ? 13.683 3.301 -8.634 1.00 96.88 180 PHE A C 1
ATOM 1316 O O . PHE A 1 180 ? 12.662 3.728 -9.175 1.00 96.88 180 PHE A O 1
ATOM 1323 N N . ILE A 1 181 ? 14.882 3.846 -8.820 1.00 96.88 181 ILE A N 1
ATOM 1324 C CA . ILE A 1 181 ? 15.101 5.007 -9.685 1.00 96.88 181 ILE A CA 1
ATOM 1325 C C . ILE A 1 181 ? 15.260 4.522 -11.124 1.00 96.88 181 ILE A C 1
ATOM 1327 O O . ILE A 1 181 ? 16.097 3.675 -11.413 1.00 96.88 181 ILE A O 1
ATOM 1331 N N . LEU A 1 182 ? 14.452 5.072 -12.023 1.00 96.50 182 LEU A N 1
ATOM 1332 C CA . LEU A 1 182 ? 14.477 4.758 -13.443 1.00 96.50 182 LEU A CA 1
ATOM 1333 C C . LEU A 1 182 ? 15.207 5.866 -14.190 1.00 96.50 182 LEU A C 1
ATOM 1335 O O . LEU A 1 182 ? 14.740 7.007 -14.233 1.00 96.50 182 LEU A O 1
ATOM 1339 N N . THR A 1 183 ? 16.345 5.518 -14.778 1.00 94.75 183 THR A N 1
ATOM 1340 C CA . THR A 1 183 ? 17.194 6.439 -15.545 1.00 94.75 183 THR A CA 1
ATOM 1341 C C . THR A 1 183 ? 16.833 6.494 -17.026 1.00 94.75 183 THR A C 1
ATOM 1343 O O . THR A 1 183 ? 17.259 7.414 -17.716 1.00 94.75 183 THR A O 1
ATOM 1346 N N . GLU A 1 184 ? 16.032 5.546 -17.510 1.00 95.81 184 GLU A N 1
ATOM 1347 C CA . GLU A 1 184 ? 15.569 5.463 -18.894 1.00 95.81 184 GLU A CA 1
ATOM 1348 C C . GLU A 1 184 ? 14.154 4.854 -18.976 1.00 95.81 184 GLU A C 1
ATOM 1350 O O . GLU A 1 184 ? 13.731 4.161 -18.043 1.00 95.81 184 GLU A O 1
ATOM 1355 N N . PRO A 1 185 ? 13.403 5.117 -20.061 1.00 96.19 185 PRO A N 1
ATOM 1356 C CA . PRO A 1 185 ? 12.188 4.377 -20.399 1.00 96.19 185 PRO A CA 1
ATOM 1357 C C . PRO A 1 185 ? 12.470 2.907 -20.747 1.00 96.19 185 PRO A C 1
ATOM 1359 O O . PRO A 1 185 ? 13.578 2.554 -21.158 1.00 96.19 185 PRO A O 1
ATOM 1362 N N . GLY A 1 186 ? 11.448 2.056 -20.659 1.00 96.06 186 GLY A N 1
ATOM 1363 C CA . GLY A 1 186 ? 11.518 0.695 -21.189 1.00 96.06 186 GLY A CA 1
ATOM 1364 C C . GLY A 1 186 ? 10.710 -0.344 -20.424 1.00 96.06 186 GLY A C 1
ATOM 1365 O O . GLY A 1 186 ? 9.807 -0.033 -19.646 1.00 96.06 186 GLY A O 1
ATOM 1366 N N . ALA A 1 187 ? 11.035 -1.612 -20.665 1.00 96.06 187 ALA A N 1
ATOM 1367 C CA . ALA A 1 187 ? 10.343 -2.738 -20.058 1.00 96.06 187 ALA A CA 1
ATOM 1368 C C . ALA A 1 187 ? 10.813 -2.951 -18.616 1.00 96.06 187 ALA A C 1
ATOM 1370 O O . ALA A 1 187 ? 12.014 -3.010 -18.343 1.00 96.06 187 ALA A O 1
ATOM 1371 N N . ILE A 1 188 ? 9.863 -3.134 -17.703 1.00 96.44 188 ILE A N 1
ATOM 1372 C CA . ILE A 1 188 ? 10.132 -3.421 -16.299 1.00 96.44 188 ILE A CA 1
ATOM 1373 C C . ILE A 1 188 ? 9.673 -4.821 -15.902 1.00 96.44 188 ILE A C 1
ATOM 1375 O O . ILE A 1 188 ? 8.630 -5.318 -16.335 1.00 96.44 188 ILE A O 1
ATOM 1379 N N . ASN A 1 189 ? 10.431 -5.437 -15.001 1.00 95.62 189 ASN A N 1
ATOM 1380 C CA . ASN A 1 189 ? 10.039 -6.663 -14.323 1.00 95.62 189 ASN A CA 1
ATOM 1381 C C . ASN A 1 189 ? 10.393 -6.564 -12.837 1.00 95.62 189 ASN A C 1
ATOM 1383 O O . ASN A 1 189 ? 11.563 -6.591 -12.458 1.00 95.62 189 ASN A O 1
ATOM 1387 N N . LEU A 1 190 ? 9.370 -6.417 -12.002 1.00 95.00 190 LEU A N 1
ATOM 1388 C CA . LEU A 1 190 ? 9.454 -6.405 -10.550 1.00 95.00 190 LEU A CA 1
ATOM 1389 C C . LEU A 1 190 ? 9.101 -7.792 -10.022 1.00 95.00 190 LEU A C 1
ATOM 1391 O O . LEU A 1 190 ? 8.047 -8.334 -10.352 1.00 95.00 190 LEU A O 1
ATOM 1395 N N . LEU A 1 191 ? 9.927 -8.326 -9.132 1.00 92.75 191 LEU A N 1
ATOM 1396 C CA . LEU A 1 191 ? 9.706 -9.626 -8.507 1.00 92.75 191 LEU A CA 1
ATOM 1397 C C . LEU A 1 191 ? 10.173 -9.642 -7.051 1.00 92.75 191 LEU A C 1
ATOM 1399 O O . LEU A 1 191 ? 11.084 -8.908 -6.667 1.00 92.75 191 LEU A O 1
ATOM 1403 N N . HIS A 1 192 ? 9.549 -10.501 -6.244 1.00 90.25 192 HIS A N 1
ATOM 1404 C CA . HIS A 1 192 ? 9.976 -10.783 -4.873 1.00 90.25 192 HIS A CA 1
ATOM 1405 C C . HIS A 1 192 ? 10.626 -12.166 -4.764 1.00 90.25 192 HIS A C 1
ATOM 1407 O O . HIS A 1 192 ? 10.010 -13.197 -5.046 1.00 90.25 192 HIS A O 1
ATOM 1413 N N . ASP A 1 193 ? 11.882 -12.195 -4.331 1.00 85.44 193 ASP A N 1
ATOM 1414 C CA . ASP A 1 193 ? 12.644 -13.410 -4.073 1.00 85.44 193 ASP A CA 1
ATOM 1415 C C . ASP A 1 193 ? 12.412 -13.924 -2.643 1.00 85.44 193 ASP A C 1
ATOM 1417 O O . ASP A 1 193 ? 13.114 -13.579 -1.694 1.00 85.44 193 ASP A O 1
ATOM 1421 N N . GLY A 1 194 ? 11.419 -14.801 -2.497 1.00 77.75 194 GLY A N 1
ATOM 1422 C CA . GLY A 1 194 ? 11.100 -15.479 -1.236 1.00 77.75 194 GLY A CA 1
ATOM 1423 C C . GLY A 1 194 ? 11.866 -16.786 -0.980 1.00 77.75 194 GLY A C 1
ATOM 1424 O O . GLY A 1 194 ? 11.459 -17.559 -0.110 1.00 77.75 194 GLY A O 1
ATOM 1425 N N . THR A 1 195 ? 12.923 -17.100 -1.740 1.00 79.56 195 THR A N 1
ATOM 1426 C CA . THR A 1 195 ? 13.535 -18.447 -1.745 1.00 79.56 195 THR A CA 1
ATOM 1427 C C . THR A 1 195 ? 14.095 -18.858 -0.385 1.00 79.56 195 THR A C 1
ATOM 1429 O O . THR A 1 195 ? 13.836 -19.971 0.071 1.00 79.56 195 THR A O 1
ATOM 1432 N N . LYS A 1 196 ? 14.781 -17.943 0.313 1.00 78.31 196 LYS A N 1
ATOM 1433 C CA . LYS A 1 196 ? 15.339 -18.201 1.654 1.00 78.31 196 LYS A CA 1
ATOM 1434 C C . LYS A 1 196 ? 14.258 -18.608 2.653 1.00 78.31 196 LYS A C 1
ATOM 1436 O O . LYS A 1 196 ? 14.416 -19.579 3.384 1.00 78.31 196 LYS A O 1
ATOM 1441 N N . ARG A 1 197 ? 13.131 -17.893 2.641 1.00 74.88 197 ARG A N 1
ATOM 1442 C CA . ARG A 1 197 ? 12.004 -18.175 3.531 1.00 74.88 197 ARG A CA 1
ATOM 1443 C C . ARG A 1 197 ? 11.394 -19.543 3.242 1.00 74.88 197 ARG A C 1
ATOM 1445 O O . ARG A 1 197 ? 11.156 -20.302 4.171 1.00 74.88 197 ARG A O 1
ATOM 1452 N N . ARG A 1 198 ? 11.188 -19.880 1.963 1.00 81.56 198 ARG A N 1
ATOM 1453 C CA . ARG A 1 198 ? 10.673 -21.202 1.567 1.00 81.56 198 ARG A CA 1
ATOM 1454 C C . ARG A 1 198 ? 11.596 -22.338 2.016 1.00 81.56 198 ARG A C 1
ATOM 1456 O O . ARG A 1 198 ? 11.105 -23.360 2.487 1.00 81.56 198 ARG A O 1
ATOM 1463 N N . ALA A 1 199 ? 12.911 -22.145 1.913 1.00 84.06 199 ALA A N 1
ATOM 1464 C CA . ALA A 1 199 ? 13.890 -23.119 2.387 1.00 84.06 199 ALA A CA 1
ATOM 1465 C C . ALA A 1 199 ? 13.808 -23.321 3.911 1.00 84.06 199 ALA A C 1
ATOM 1467 O O . ALA A 1 199 ? 13.779 -24.460 4.366 1.00 84.06 199 ALA A O 1
ATOM 1468 N N . LEU A 1 200 ? 13.693 -22.236 4.686 1.00 86.50 200 LEU A N 1
ATOM 1469 C CA . LEU A 1 200 ? 13.558 -22.307 6.147 1.00 86.50 200 LEU A CA 1
ATOM 1470 C C . LEU A 1 200 ? 12.263 -22.994 6.590 1.00 86.50 200 LEU A C 1
ATOM 1472 O O . LEU A 1 200 ? 12.317 -23.862 7.450 1.00 86.50 200 LEU A O 1
ATOM 1476 N N . VAL A 1 201 ? 11.126 -22.676 5.967 1.00 86.44 201 VAL A N 1
ATOM 1477 C CA . VAL A 1 201 ? 9.844 -23.342 6.270 1.00 86.44 201 VAL A CA 1
ATOM 1478 C C . VAL A 1 201 ? 9.909 -24.838 5.947 1.00 86.44 201 VAL A C 1
ATOM 1480 O O . VAL A 1 201 ? 9.393 -25.666 6.692 1.00 86.44 201 VAL A O 1
ATOM 1483 N N . SER A 1 202 ? 10.586 -25.207 4.856 1.00 90.25 202 SER A N 1
ATOM 1484 C CA . SER A 1 202 ? 10.788 -26.620 4.507 1.00 90.25 202 SER A CA 1
ATOM 1485 C C . SER A 1 202 ? 11.666 -27.330 5.540 1.00 90.25 202 SER A C 1
ATOM 1487 O O . SER A 1 202 ? 11.371 -28.455 5.933 1.00 90.25 202 SER A O 1
ATOM 1489 N N . LEU A 1 203 ? 12.723 -26.662 6.011 1.00 93.50 203 LEU A N 1
ATOM 1490 C CA . LEU A 1 203 ? 13.594 -27.178 7.062 1.00 93.50 203 LEU A CA 1
ATOM 1491 C C . LEU A 1 203 ? 12.847 -27.341 8.393 1.00 93.50 203 LEU A C 1
ATOM 1493 O O . LEU A 1 203 ? 13.011 -28.361 9.054 1.00 93.50 203 LEU A O 1
ATOM 1497 N N . GLU A 1 204 ? 12.009 -26.371 8.763 1.00 93.12 204 GLU A N 1
ATOM 1498 C CA . GLU A 1 204 ? 11.165 -26.418 9.961 1.00 93.12 204 GLU A CA 1
ATOM 1499 C C . GLU A 1 204 ? 10.195 -27.604 9.917 1.00 93.12 204 GLU A C 1
ATOM 1501 O O . GLU A 1 204 ? 10.109 -28.365 10.878 1.00 93.12 204 GLU A O 1
ATOM 1506 N N . LEU A 1 205 ? 9.535 -27.829 8.776 1.00 94.81 205 LEU A N 1
ATOM 1507 C CA . LEU A 1 205 ? 8.660 -28.985 8.581 1.00 94.81 205 LEU A CA 1
ATOM 1508 C C . LEU A 1 205 ? 9.423 -30.310 8.728 1.00 94.81 205 LEU A C 1
ATOM 1510 O O . LEU A 1 205 ? 8.941 -31.230 9.388 1.00 94.81 205 LEU A O 1
ATOM 1514 N N . ILE A 1 206 ? 10.620 -30.411 8.142 1.00 96.00 206 ILE A N 1
ATOM 1515 C CA . ILE A 1 206 ? 11.474 -31.602 8.267 1.00 96.00 206 ILE A CA 1
ATOM 1516 C C . ILE A 1 206 ? 11.878 -31.825 9.729 1.00 96.00 206 ILE A C 1
ATOM 1518 O O . ILE A 1 206 ? 11.807 -32.952 10.215 1.00 96.00 206 ILE A O 1
ATOM 1522 N N . ALA A 1 207 ? 12.271 -30.767 10.440 1.00 96.25 207 ALA A N 1
ATOM 1523 C CA . ALA A 1 207 ? 12.639 -30.846 11.849 1.00 96.25 207 ALA A CA 1
ATOM 1524 C C . ALA A 1 207 ? 11.453 -31.287 12.721 1.00 96.25 207 ALA A C 1
ATOM 1526 O O . ALA A 1 207 ? 11.613 -32.166 13.567 1.00 96.25 207 ALA A O 1
ATOM 1527 N N . LEU A 1 208 ? 10.256 -30.746 12.476 1.00 96.38 208 LEU A N 1
ATOM 1528 C CA . LEU A 1 208 ? 9.031 -31.149 13.166 1.00 96.38 208 LEU A CA 1
ATOM 1529 C C . LEU A 1 208 ? 8.725 -32.635 12.939 1.00 96.38 208 LEU A C 1
ATOM 1531 O O . LEU A 1 208 ? 8.464 -33.365 13.894 1.00 96.38 208 LEU A O 1
ATOM 1535 N N . LEU A 1 209 ? 8.806 -33.104 11.691 1.00 96.81 209 LEU A N 1
ATOM 1536 C CA . LEU A 1 209 ? 8.622 -34.518 11.363 1.00 96.81 209 LEU A CA 1
ATOM 1537 C C . LEU A 1 209 ? 9.670 -35.400 12.050 1.00 96.81 209 LEU A C 1
ATOM 1539 O O . LEU A 1 209 ? 9.322 -36.452 12.580 1.00 96.81 209 LEU A O 1
ATOM 1543 N N . ALA A 1 210 ? 10.930 -34.966 12.099 1.00 96.56 210 ALA A N 1
ATOM 1544 C CA . ALA A 1 210 ? 11.984 -35.687 12.804 1.00 96.56 210 ALA A CA 1
ATOM 1545 C C . ALA A 1 210 ? 11.688 -35.803 14.309 1.00 96.56 210 ALA A C 1
ATOM 1547 O O . ALA A 1 210 ? 11.827 -36.886 14.872 1.00 96.56 210 ALA A O 1
ATOM 1548 N N . VAL A 1 211 ? 11.215 -34.730 14.954 1.00 96.75 211 VAL A N 1
ATOM 1549 C CA . VAL A 1 211 ? 10.798 -34.747 16.368 1.00 96.75 211 VAL A CA 1
ATOM 1550 C C . VAL A 1 211 ? 9.610 -35.686 16.591 1.00 96.75 211 VAL A C 1
ATOM 1552 O O . VAL A 1 211 ? 9.603 -36.441 17.562 1.00 96.75 211 VAL A O 1
ATOM 1555 N N . ILE A 1 212 ? 8.630 -35.707 15.684 1.00 95.25 212 ILE A N 1
ATOM 1556 C CA . ILE A 1 212 ? 7.501 -36.647 15.757 1.00 95.25 212 ILE A CA 1
ATOM 1557 C C . ILE A 1 212 ? 8.009 -38.090 15.664 1.00 95.25 212 ILE A C 1
ATOM 1559 O O . ILE A 1 212 ? 7.659 -38.914 16.500 1.00 95.25 212 ILE A O 1
ATOM 1563 N N . VAL A 1 213 ? 8.886 -38.392 14.705 1.00 94.81 213 VAL A N 1
ATOM 1564 C CA . VAL A 1 213 ? 9.434 -39.746 14.528 1.00 94.81 213 VAL A CA 1
ATOM 1565 C C . VAL A 1 213 ? 10.270 -40.182 15.731 1.00 94.81 213 VAL A C 1
ATOM 1567 O O . VAL A 1 213 ? 10.129 -41.310 16.190 1.00 94.81 213 VAL A O 1
ATOM 1570 N N . LEU A 1 214 ? 11.114 -39.299 16.268 1.00 93.31 214 LEU A N 1
ATOM 1571 C CA . LEU A 1 214 ? 11.964 -39.598 17.426 1.00 93.31 214 LEU A CA 1
ATOM 1572 C C . LEU A 1 214 ? 11.190 -39.673 18.747 1.00 93.31 214 LEU A C 1
ATOM 1574 O O . LEU A 1 214 ? 11.680 -40.277 19.697 1.00 93.31 214 LEU A O 1
ATOM 1578 N N . SER A 1 215 ? 10.004 -39.066 18.821 1.00 93.69 215 SER A N 1
ATOM 1579 C CA . SER A 1 215 ? 9.129 -39.160 19.994 1.00 93.69 215 SER A CA 1
ATOM 1580 C C . SER A 1 215 ? 8.198 -40.376 19.960 1.00 93.69 215 SER A C 1
ATOM 1582 O O . SER A 1 215 ? 7.567 -40.680 20.975 1.00 93.69 215 SER A O 1
ATOM 1584 N N . LEU A 1 216 ? 8.131 -41.111 18.839 1.00 90.31 216 LEU A N 1
ATOM 1585 C CA . LEU A 1 216 ? 7.421 -42.387 18.792 1.00 90.31 216 LEU A CA 1
ATOM 1586 C C . LEU A 1 216 ? 8.132 -43.411 19.691 1.00 90.31 216 LEU A C 1
ATOM 1588 O O . LEU A 1 216 ? 9.357 -43.551 19.619 1.00 90.31 216 LEU A O 1
ATOM 1592 N N . PRO A 1 217 ? 7.387 -44.158 20.525 1.00 85.19 217 PRO A N 1
ATOM 1593 C CA . PRO A 1 217 ? 7.974 -45.215 21.329 1.00 85.19 217 PRO A CA 1
ATOM 1594 C C . PRO A 1 217 ? 8.644 -46.238 20.412 1.00 85.19 217 PRO A C 1
ATOM 1596 O O . PRO A 1 217 ? 8.066 -46.679 19.415 1.00 85.19 217 PRO A O 1
ATOM 1599 N N . ALA A 1 218 ? 9.875 -46.615 20.755 1.00 76.19 218 ALA A N 1
ATOM 1600 C CA . ALA A 1 218 ? 10.581 -47.666 20.044 1.00 76.19 218 ALA A CA 1
ATOM 1601 C C . ALA A 1 218 ? 9.735 -48.947 20.082 1.00 76.19 218 ALA A C 1
ATOM 1603 O O . ALA A 1 218 ? 9.309 -49.390 21.151 1.00 76.19 218 ALA A O 1
ATOM 1604 N N . GLY A 1 219 ? 9.483 -49.538 18.911 1.00 68.12 219 GLY A N 1
ATOM 1605 C CA . GLY A 1 219 ? 8.846 -50.848 18.834 1.00 68.12 219 GLY A CA 1
ATOM 1606 C C . GLY A 1 219 ? 9.637 -51.861 19.663 1.00 68.12 219 GLY A C 1
ATOM 1607 O O . GLY A 1 219 ? 10.871 -51.817 19.675 1.00 68.12 219 GLY A O 1
ATOM 1608 N N . ARG A 1 220 ? 8.927 -52.754 20.366 1.00 72.81 220 ARG A N 1
ATOM 1609 C CA . ARG A 1 220 ? 9.531 -53.813 21.192 1.00 72.81 220 ARG A CA 1
ATOM 1610 C C . ARG A 1 220 ? 10.637 -54.513 20.407 1.00 72.81 220 ARG A C 1
ATOM 1612 O O . ARG A 1 220 ? 10.439 -54.898 19.250 1.00 72.81 220 ARG A O 1
ATOM 1619 N N . ARG A 1 221 ? 11.810 -54.685 21.021 1.00 69.19 221 ARG A N 1
ATOM 1620 C CA . ARG A 1 221 ? 12.880 -55.460 20.383 1.00 69.19 221 ARG A CA 1
ATOM 1621 C C . ARG A 1 221 ? 12.402 -56.900 20.233 1.00 69.19 221 ARG A C 1
ATOM 1623 O O . ARG A 1 221 ? 11.775 -57.432 21.139 1.00 69.19 221 ARG A O 1
ATOM 1630 N N . ARG A 1 222 ? 12.748 -57.572 19.127 1.00 63.75 222 ARG A N 1
ATOM 1631 C CA . ARG A 1 222 ? 12.417 -59.001 18.925 1.00 63.75 222 ARG A CA 1
ATOM 1632 C C . ARG A 1 222 ? 12.903 -59.905 20.067 1.00 63.75 222 ARG A C 1
ATOM 1634 O O . ARG A 1 222 ? 12.308 -60.942 20.301 1.00 63.75 222 ARG A O 1
ATOM 1641 N N . SER A 1 223 ? 13.946 -59.500 20.793 1.00 66.19 223 SER A N 1
ATOM 1642 C CA . SER A 1 223 ? 14.449 -60.192 21.988 1.00 66.19 223 SER A CA 1
ATOM 1643 C C . SER A 1 223 ? 13.540 -60.082 23.220 1.00 66.19 223 SER A C 1
ATOM 1645 O O . SER A 1 223 ? 13.748 -60.800 24.188 1.00 66.19 223 SER A O 1
ATOM 1647 N N . GLU A 1 224 ? 12.574 -59.165 23.209 1.00 66.62 224 GLU A N 1
ATOM 1648 C CA . GLU A 1 224 ? 11.596 -58.920 24.279 1.00 66.62 224 GLU A CA 1
ATOM 1649 C C . GLU A 1 224 ? 10.207 -59.471 23.912 1.00 66.62 224 GLU A C 1
ATOM 1651 O O . GLU A 1 224 ? 9.230 -59.220 24.622 1.00 66.62 224 GLU A O 1
ATOM 1656 N N . VAL A 1 225 ? 10.094 -60.171 22.777 1.00 69.00 225 VAL A N 1
ATOM 1657 C CA . VAL A 1 225 ? 8.869 -60.847 22.341 1.00 69.00 225 VAL A CA 1
ATOM 1658 C C . VAL A 1 225 ? 8.884 -62.263 22.934 1.00 69.00 225 VAL A C 1
ATOM 1660 O O . VAL A 1 225 ? 9.825 -63.010 22.653 1.00 69.00 225 VAL A O 1
ATOM 1663 N N . PRO A 1 226 ? 7.905 -62.629 23.783 1.00 72.06 226 PRO A N 1
ATOM 1664 C CA . PRO A 1 226 ? 7.772 -63.979 24.318 1.00 72.06 226 PRO A CA 1
ATOM 1665 C C . PRO A 1 226 ? 7.643 -64.990 23.177 1.00 72.06 226 PRO A C 1
ATOM 1667 O O . PRO A 1 226 ? 7.037 -64.698 22.145 1.00 72.06 226 PRO A O 1
ATOM 1670 N N . ILE A 1 227 ? 8.209 -66.184 23.356 1.00 65.62 227 ILE A N 1
ATOM 1671 C CA . ILE A 1 227 ? 8.218 -67.236 22.327 1.00 65.62 227 ILE A CA 1
ATOM 1672 C C . ILE A 1 227 ? 6.781 -67.658 21.964 1.00 65.62 227 ILE A C 1
ATOM 1674 O O . ILE A 1 227 ? 6.539 -68.097 20.845 1.00 65.62 227 ILE A O 1
ATOM 1678 N N . GLU A 1 228 ? 5.813 -67.446 22.860 1.00 69.06 228 GLU A N 1
ATOM 1679 C CA . GLU A 1 228 ? 4.391 -67.725 22.639 1.00 69.06 228 GLU A CA 1
ATOM 1680 C C . GLU A 1 228 ? 3.723 -66.823 21.580 1.00 69.06 228 GLU A C 1
ATOM 1682 O O . GLU A 1 228 ? 2.681 -67.193 21.044 1.00 69.06 228 GLU A O 1
ATOM 1687 N N . GLU A 1 229 ? 4.305 -65.663 21.255 1.00 63.25 229 GLU A N 1
ATOM 1688 C CA . GLU A 1 229 ? 3.806 -64.744 20.215 1.00 63.25 229 GLU A CA 1
ATOM 1689 C C . GLU A 1 229 ? 4.495 -64.949 18.845 1.00 63.25 229 GLU A C 1
ATOM 1691 O O . GLU A 1 229 ? 4.151 -64.277 17.872 1.00 63.25 229 GLU A O 1
ATOM 1696 N N . LEU A 1 230 ? 5.463 -65.869 18.744 1.00 60.72 230 LEU A N 1
ATOM 1697 C CA . LEU A 1 230 ? 6.164 -66.222 17.503 1.00 60.72 230 LEU A CA 1
ATOM 1698 C C . LEU A 1 230 ? 5.510 -67.458 16.858 1.00 60.72 230 LEU A C 1
ATOM 1700 O O . LEU A 1 230 ? 6.055 -68.559 16.930 1.00 60.72 230 LEU A O 1
ATOM 1704 N N . VAL A 1 231 ? 4.337 -67.274 16.245 1.00 59.03 231 VAL A N 1
ATOM 1705 C CA . VAL A 1 231 ? 3.644 -68.292 15.423 1.00 59.03 231 VAL A CA 1
ATOM 1706 C C . VAL A 1 231 ? 3.667 -67.891 13.956 1.00 59.03 231 VAL A C 1
ATOM 1708 O O . VAL A 1 231 ? 3.385 -66.705 13.668 1.00 59.03 231 VAL A O 1
#